Protein AF-A0A814BYF9-F1 (afdb_monomer_lite)

Foldseek 3Di:
DVVVLVVDDCVVSVADEAEECDPDPDPDDDPRYHYDNDDPVPDDPVVVVVSCVVSPVVPDDDDDDDDDDDDPDPVVCVQADQVLPDDPSDDDPPAEQPDDHGPGHHVVVVVLVVCVVVCVVVVHWDEAEAFFQEFADDPPDDLHDLLFQQVLVQVCVVVVHDFDFPFDPLQVVAWEWHAYPVNVVVLVVCQSPQPQQINHYAYGTAGTDHDDDDPSNCSNRNDNHHHHHDNVVVVVSPPPDHDDVVVSSVVRVVVCCVVVSHPPD

Radius of gyration: 19.71 Å; chains: 1; bounding box: 49×39×59 Å

Structure (mmCIF, N/CA/C/O backbone):
data_AF-A0A814BYF9-F1
#
_entry.id   AF-A0A814BYF9-F1
#
loop_
_atom_site.group_PDB
_atom_site.id
_atom_site.type_symbol
_atom_site.label_atom_id
_atom_site.label_alt_id
_atom_site.label_comp_id
_atom_site.label_asym_id
_atom_site.label_entity_id
_atom_site.label_seq_id
_atom_site.pdbx_PDB_ins_code
_atom_site.Cartn_x
_atom_site.Cartn_y
_atom_site.Cartn_z
_atom_site.occupancy
_atom_site.B_iso_or_equiv
_atom_site.auth_seq_id
_atom_site.auth_comp_id
_atom_site.auth_asym_id
_atom_site.auth_atom_id
_atom_site.pdbx_PDB_model_num
ATOM 1 N N . MET A 1 1 ? -6.741 -2.228 -0.523 1.00 92.19 1 MET A N 1
ATOM 2 C CA . MET A 1 1 ? -7.416 -2.210 0.792 1.00 92.19 1 MET A CA 1
ATOM 3 C C . MET A 1 1 ? -8.922 -2.338 0.646 1.00 92.19 1 MET A C 1
ATOM 5 O O . MET A 1 1 ? -9.421 -3.367 1.053 1.00 92.19 1 MET A O 1
ATOM 9 N N . ILE A 1 2 ? -9.634 -1.393 0.016 1.00 93.06 2 ILE A N 1
ATOM 10 C CA . ILE A 1 2 ? -11.102 -1.483 -0.176 1.00 93.06 2 ILE A CA 1
ATOM 11 C C . ILE A 1 2 ? -11.520 -2.841 -0.769 1.00 93.06 2 ILE A C 1
ATOM 13 O O . ILE A 1 2 ? -12.297 -3.543 -0.133 1.00 93.06 2 ILE A O 1
ATOM 17 N N . ASP A 1 3 ? -10.900 -3.248 -1.886 1.00 92.38 3 ASP A N 1
ATOM 18 C CA . ASP A 1 3 ? -11.081 -4.554 -2.548 1.00 92.38 3 ASP A CA 1
ATOM 19 C C . ASP A 1 3 ? -10.939 -5.755 -1.573 1.00 92.38 3 ASP A C 1
ATOM 21 O O . ASP A 1 3 ? -11.626 -6.750 -1.736 1.00 92.38 3 ASP A O 1
ATOM 25 N N . VAL A 1 4 ? -10.111 -5.643 -0.523 1.00 95.38 4 VAL A N 1
ATOM 26 C CA . VAL A 1 4 ? -9.886 -6.686 0.503 1.00 95.38 4 VAL A CA 1
ATOM 27 C C . VAL A 1 4 ? -10.893 -6.596 1.653 1.00 95.38 4 VAL A C 1
ATOM 29 O O . VAL A 1 4 ? -11.330 -7.621 2.167 1.00 95.38 4 VAL A O 1
ATOM 32 N N . LEU A 1 5 ? -11.276 -5.386 2.077 1.00 96.44 5 LEU A N 1
ATOM 33 C CA . LEU A 1 5 ? -12.235 -5.184 3.172 1.00 96.44 5 LEU A CA 1
ATOM 34 C C . LEU A 1 5 ? -13.651 -5.626 2.786 1.00 96.44 5 LEU A C 1
ATOM 36 O O . LEU A 1 5 ? -14.384 -6.134 3.633 1.00 96.44 5 LEU A O 1
ATOM 40 N N . ILE A 1 6 ? -14.034 -5.487 1.512 1.00 95.75 6 ILE A N 1
ATOM 41 C CA . ILE A 1 6 ? -15.332 -5.984 1.032 1.00 95.75 6 ILE A CA 1
ATOM 42 C C . ILE A 1 6 ? -15.403 -7.519 0.983 1.00 95.75 6 ILE A C 1
ATOM 44 O O . ILE A 1 6 ? -16.490 -8.070 1.148 1.00 95.75 6 ILE A O 1
ATOM 48 N N . GLU A 1 7 ? -14.272 -8.213 0.836 1.00 95.94 7 GLU A N 1
ATOM 49 C CA . GLU A 1 7 ? -14.202 -9.681 0.917 1.00 95.94 7 GLU A CA 1
ATOM 50 C C . GLU A 1 7 ? -14.389 -10.204 2.355 1.00 95.94 7 GLU A C 1
ATOM 52 O O . GLU A 1 7 ? -14.665 -11.388 2.543 1.00 95.94 7 GLU A O 1
ATOM 57 N N . GLN A 1 8 ? -14.266 -9.343 3.376 1.00 96.81 8 GLN A N 1
ATOM 58 C CA . GLN A 1 8 ? -14.370 -9.757 4.778 1.00 96.81 8 GLN A CA 1
ATOM 59 C C . GLN A 1 8 ? -15.827 -9.900 5.261 1.00 96.81 8 GLN A C 1
ATOM 61 O O . GLN A 1 8 ? -16.724 -9.209 4.751 1.00 96.81 8 GLN A O 1
ATOM 66 N N . PRO A 1 9 ? -16.081 -10.746 6.286 1.00 96.44 9 PRO A N 1
ATOM 67 C CA . PRO A 1 9 ? -17.419 -10.981 6.823 1.00 96.44 9 PRO A CA 1
ATOM 68 C C . PRO A 1 9 ? -18.111 -9.690 7.278 1.00 96.44 9 PRO A C 1
ATOM 70 O O . PRO A 1 9 ? -17.555 -8.888 8.026 1.00 96.44 9 PRO A O 1
ATOM 73 N N . ARG A 1 10 ? -19.369 -9.496 6.860 1.00 94.94 10 ARG A N 1
ATOM 74 C CA . ARG A 1 10 ? -20.150 -8.269 7.128 1.00 94.94 10 ARG A CA 1
ATOM 75 C C . ARG A 1 10 ? -20.446 -8.015 8.611 1.00 94.94 10 ARG A C 1
ATOM 77 O O . ARG A 1 10 ? -20.748 -6.887 8.983 1.00 94.94 10 ARG A O 1
ATOM 84 N N . ASN A 1 11 ? -20.357 -9.050 9.445 1.00 94.12 11 ASN A N 1
ATOM 85 C CA . ASN A 1 11 ? -20.455 -8.985 10.907 1.00 94.12 11 ASN A CA 1
ATOM 86 C C . ASN A 1 11 ? -19.171 -8.472 11.588 1.00 94.12 11 ASN A C 1
ATOM 88 O O . ASN A 1 11 ? -19.238 -8.050 12.737 1.00 94.12 11 ASN A O 1
ATOM 92 N N . GLU A 1 12 ? -18.027 -8.515 10.902 1.00 93.75 12 GLU A N 1
ATOM 93 C CA . GLU A 1 12 ? -16.736 -7.998 11.380 1.00 93.75 12 GLU A CA 1
ATOM 94 C C . GLU A 1 12 ? -16.431 -6.641 10.734 1.00 93.75 12 GLU A C 1
ATOM 96 O O . GLU A 1 12 ? -16.144 -5.663 11.420 1.00 93.75 12 GLU A O 1
ATOM 101 N N . TRP A 1 13 ? -16.585 -6.563 9.410 1.00 96.00 13 TRP A N 1
ATOM 102 C CA . TRP A 1 13 ? -16.357 -5.369 8.600 1.00 96.00 13 TRP A CA 1
ATOM 103 C C . TRP A 1 13 ? -17.684 -4.890 8.012 1.00 96.00 13 TRP A C 1
ATOM 105 O O . TRP A 1 13 ? -18.031 -5.169 6.860 1.00 96.00 13 TRP A O 1
ATOM 115 N N . SER A 1 14 ? -18.446 -4.187 8.852 1.00 95.31 14 SER A N 1
ATOM 116 C CA . SER A 1 14 ? -19.796 -3.677 8.567 1.00 95.31 14 SER A CA 1
ATOM 117 C C . SER A 1 14 ? -19.825 -2.275 7.946 1.00 95.31 14 SER A C 1
ATOM 119 O O . SER A 1 14 ? -20.865 -1.856 7.442 1.00 95.31 14 SER A O 1
ATOM 121 N N . LYS A 1 15 ? -18.706 -1.539 7.976 1.00 96.75 15 LYS A N 1
ATOM 122 C CA . LYS A 1 15 ? -18.582 -0.168 7.461 1.00 96.75 15 LYS A CA 1
ATOM 123 C C . LYS A 1 15 ? -17.152 0.106 6.993 1.00 96.75 15 LYS A C 1
ATOM 125 O O . LYS A 1 15 ? -16.200 -0.254 7.679 1.00 96.75 15 LYS A O 1
ATOM 130 N N . ILE A 1 16 ? -17.006 0.771 5.849 1.00 97.00 16 ILE A N 1
ATOM 131 C CA . ILE A 1 16 ? -15.729 1.149 5.234 1.00 97.00 16 ILE A CA 1
ATOM 132 C C . ILE A 1 16 ? -15.795 2.647 4.910 1.00 97.00 16 ILE A C 1
ATOM 134 O O . ILE A 1 16 ? -16.442 3.048 3.946 1.00 97.00 16 ILE A O 1
ATOM 138 N N . ILE A 1 17 ? -15.139 3.489 5.714 1.00 96.25 17 ILE A N 1
ATOM 139 C CA . ILE A 1 17 ? -15.081 4.941 5.476 1.00 96.25 17 ILE A CA 1
ATOM 140 C C . ILE A 1 17 ? -13.826 5.258 4.656 1.00 96.25 17 ILE A C 1
ATOM 142 O O . ILE A 1 17 ? -12.712 4.903 5.035 1.00 96.25 17 ILE A O 1
ATOM 146 N N . CYS A 1 18 ? -14.011 5.921 3.519 1.00 94.56 18 CYS A N 1
ATOM 147 C CA . CYS A 1 18 ? -12.964 6.320 2.583 1.00 94.56 18 CYS A CA 1
ATOM 148 C C . CYS A 1 18 ? -12.855 7.845 2.537 1.00 94.56 18 CYS A C 1
ATOM 150 O O . CYS A 1 18 ? -13.862 8.528 2.364 1.00 94.56 18 CYS A O 1
ATOM 152 N N . ILE A 1 19 ? -11.637 8.375 2.660 1.00 93.19 19 ILE A N 1
ATOM 153 C CA . ILE A 1 19 ? -11.358 9.817 2.709 1.00 93.19 19 ILE A CA 1
ATOM 154 C C . ILE A 1 19 ? -10.424 10.184 1.553 1.00 93.19 19 ILE A C 1
ATOM 156 O O . ILE A 1 19 ? -9.408 9.522 1.338 1.00 93.19 19 ILE A O 1
ATOM 160 N N . SER A 1 20 ? -10.756 11.233 0.800 1.00 91.06 20 SER A N 1
ATOM 161 C CA . SER A 1 20 ? -9.909 11.771 -0.273 1.00 91.06 20 SER A CA 1
ATOM 162 C C . SER A 1 20 ? -10.253 13.227 -0.578 1.00 91.06 20 SER A C 1
ATOM 164 O O . SER A 1 20 ? -11.354 13.684 -0.303 1.00 91.06 20 SER A O 1
ATOM 166 N N . ARG A 1 21 ? -9.334 13.939 -1.235 1.00 90.44 21 ARG A N 1
ATOM 167 C CA . ARG A 1 21 ? -9.556 15.303 -1.753 1.00 90.44 21 ARG A CA 1
ATOM 168 C C . ARG A 1 21 ? -10.404 15.347 -3.024 1.00 90.44 21 ARG A C 1
ATOM 170 O O . ARG A 1 21 ? -10.962 16.384 -3.364 1.00 90.44 21 ARG A O 1
ATOM 177 N N . ARG A 1 22 ? -10.431 14.239 -3.769 1.00 85.44 22 ARG A N 1
ATOM 178 C CA . ARG A 1 22 ? -11.206 14.075 -5.007 1.00 85.44 22 ARG A CA 1
ATOM 179 C C . ARG A 1 22 ? -12.485 13.307 -4.692 1.00 85.44 22 ARG A C 1
ATOM 181 O O . ARG A 1 22 ? -12.479 12.481 -3.784 1.00 85.44 22 ARG A O 1
ATOM 188 N N . SER A 1 23 ? -13.525 13.502 -5.501 1.00 82.88 23 SER A N 1
ATOM 189 C CA . SER A 1 23 ? -14.702 12.627 -5.519 1.00 82.88 23 SER A CA 1
ATOM 190 C C . SER A 1 23 ? -14.320 11.161 -5.776 1.00 82.88 23 SER A C 1
ATOM 192 O O . SER A 1 23 ? -13.219 10.864 -6.252 1.00 82.88 23 SER A O 1
ATOM 194 N N . THR A 1 24 ? -15.228 10.232 -5.451 1.00 81.75 24 THR A N 1
ATOM 195 C CA . THR A 1 24 ? -14.957 8.794 -5.585 1.00 81.75 24 THR A CA 1
ATOM 196 C C . THR A 1 24 ? -14.510 8.420 -6.998 1.00 81.75 24 THR A C 1
ATOM 198 O O . THR A 1 24 ? -15.090 8.841 -7.999 1.00 81.75 24 THR A O 1
ATOM 201 N N . GLN A 1 25 ? -13.444 7.623 -7.065 1.00 80.00 25 GLN A N 1
ATOM 202 C CA . GLN A 1 25 ? -12.887 7.083 -8.307 1.00 80.00 25 GLN A CA 1
ATOM 203 C C . GLN A 1 25 ? -12.985 5.544 -8.346 1.00 80.00 25 GLN A C 1
ATOM 205 O O . GLN A 1 25 ? -12.399 4.915 -9.229 1.00 80.00 25 GLN A O 1
ATOM 210 N N . LEU A 1 26 ? -13.696 4.945 -7.384 1.00 81.69 26 LEU A N 1
ATOM 211 C CA . LEU A 1 26 ? -13.820 3.498 -7.201 1.00 81.69 26 LEU A CA 1
ATOM 212 C C . LEU A 1 26 ? -14.616 2.854 -8.347 1.00 81.69 26 LEU A C 1
ATOM 214 O O . LEU A 1 26 ? -15.572 3.437 -8.846 1.00 81.69 26 LEU A O 1
ATOM 218 N N . ASP A 1 27 ? -14.213 1.646 -8.743 1.00 79.50 27 ASP A N 1
ATOM 219 C CA . ASP A 1 27 ? -14.901 0.803 -9.740 1.00 79.50 27 ASP A CA 1
ATOM 220 C C . ASP A 1 27 ? -15.731 -0.316 -9.078 1.00 79.50 27 ASP A C 1
ATOM 222 O O . ASP A 1 27 ? -16.043 -1.320 -9.715 1.00 79.50 27 ASP A O 1
ATOM 226 N N . VAL A 1 28 ? -16.020 -0.190 -7.778 1.00 85.94 28 VAL A N 1
ATOM 227 C CA . VAL A 1 28 ? -16.669 -1.228 -6.971 1.00 85.94 28 VAL A CA 1
ATOM 228 C C . VAL A 1 28 ? -17.821 -0.654 -6.155 1.00 85.94 28 VAL A C 1
ATOM 230 O O . VAL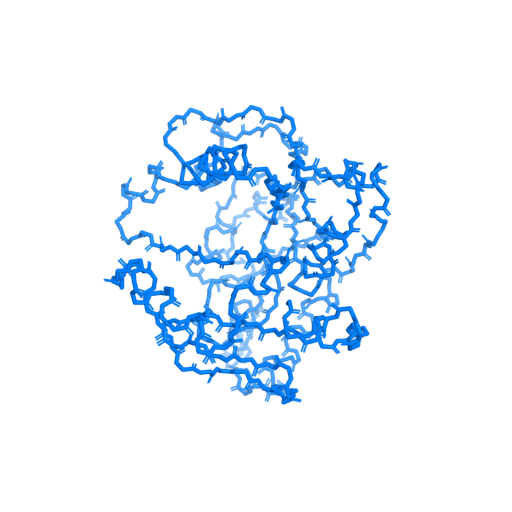 A 1 28 ? -17.695 0.408 -5.546 1.00 85.94 28 VAL A O 1
ATOM 233 N N . GLU A 1 29 ? -18.938 -1.378 -6.156 1.00 89.94 29 GLU A N 1
ATOM 234 C CA . GLU A 1 29 ? -20.170 -1.039 -5.449 1.00 89.94 29 GLU A CA 1
ATOM 235 C C . GLU A 1 29 ? -20.371 -2.025 -4.287 1.00 89.94 29 GLU A C 1
ATOM 237 O O . GLU A 1 29 ? -20.556 -3.222 -4.500 1.00 89.94 29 GLU A O 1
ATOM 242 N N . ASP A 1 30 ? -20.323 -1.525 -3.052 1.00 94.44 30 ASP A N 1
ATOM 243 C CA . ASP A 1 30 ? -20.714 -2.245 -1.836 1.00 94.44 30 ASP A CA 1
ATOM 244 C C . ASP A 1 30 ? -21.348 -1.221 -0.877 1.00 94.44 30 ASP A C 1
ATOM 246 O O . ASP A 1 30 ? -20.803 -0.137 -0.665 1.00 94.44 30 ASP A O 1
ATOM 250 N N . ASP A 1 31 ? -22.517 -1.544 -0.323 1.00 95.12 31 ASP A N 1
ATOM 251 C CA . ASP A 1 31 ? -23.329 -0.662 0.536 1.00 95.12 31 ASP A CA 1
ATOM 252 C C . ASP A 1 31 ? -22.661 -0.284 1.872 1.00 95.12 31 ASP A C 1
ATOM 254 O O . ASP A 1 31 ? -23.123 0.635 2.550 1.00 95.12 31 ASP A O 1
ATOM 258 N N . ARG A 1 32 ? -21.552 -0.937 2.244 1.00 95.88 32 ARG A N 1
ATOM 259 C CA . ARG A 1 32 ? -20.725 -0.567 3.402 1.00 95.88 32 ARG A CA 1
ATOM 260 C C . ARG A 1 32 ? -19.766 0.586 3.113 1.00 95.88 32 ARG A C 1
ATOM 262 O O . ARG A 1 32 ? -19.148 1.079 4.059 1.00 95.88 32 ARG A O 1
ATOM 269 N N . ILE A 1 33 ? -19.569 0.979 1.851 1.00 95.81 33 ILE A N 1
ATOM 270 C CA . ILE A 1 33 ? -18.590 2.002 1.459 1.00 95.81 33 ILE A CA 1
ATOM 271 C C . ILE A 1 33 ? -19.201 3.401 1.587 1.00 95.81 33 ILE A C 1
ATOM 273 O O . ILE A 1 33 ? -20.080 3.793 0.822 1.00 95.81 33 ILE A O 1
ATOM 277 N N . TYR A 1 34 ? -18.659 4.195 2.508 1.00 95.31 34 TYR A N 1
ATOM 278 C CA . TYR A 1 34 ? -18.988 5.608 2.689 1.00 95.31 34 TYR A CA 1
ATOM 279 C C . TYR A 1 34 ? -17.802 6.463 2.248 1.00 95.31 34 TYR A C 1
ATOM 281 O O . TYR A 1 34 ? -16.678 6.242 2.697 1.00 95.31 34 TYR A O 1
ATOM 289 N N . PHE A 1 35 ? -18.031 7.445 1.377 1.00 94.38 35 PHE A N 1
ATOM 290 C CA . PHE A 1 35 ? -16.963 8.264 0.802 1.00 94.38 35 PHE A CA 1
ATOM 291 C C . PHE A 1 35 ? -17.084 9.732 1.226 1.00 94.38 35 PHE A C 1
ATOM 293 O O . PHE A 1 35 ? -18.083 10.384 0.926 1.00 94.38 35 PHE A O 1
ATOM 300 N N . ILE A 1 36 ? -16.044 10.259 1.872 1.00 94.69 36 ILE A N 1
ATOM 301 C CA . ILE A 1 36 ? -15.928 11.660 2.286 1.00 94.69 36 ILE A CA 1
ATOM 302 C C . ILE A 1 36 ? -14.919 12.365 1.371 1.00 94.69 36 ILE A C 1
ATOM 304 O O . ILE A 1 36 ? -13.747 11.988 1.307 1.00 94.69 36 ILE A O 1
ATOM 308 N N . SER A 1 37 ? -15.378 13.411 0.681 1.00 94.50 37 SER A N 1
ATOM 309 C CA . SER A 1 37 ? -14.539 14.262 -0.169 1.00 94.50 37 SER A CA 1
ATOM 310 C C . SER A 1 37 ? -14.100 15.509 0.611 1.00 94.50 37 SER A C 1
ATOM 312 O O . SER A 1 37 ? -14.830 16.496 0.638 1.00 94.50 37 SER A O 1
ATOM 314 N N . ILE A 1 38 ? -12.933 15.464 1.257 1.00 93.75 38 ILE A N 1
ATOM 315 C CA . ILE A 1 38 ? -12.405 16.518 2.144 1.00 93.75 38 ILE A CA 1
ATOM 316 C C . ILE A 1 38 ? -10.877 16.635 2.024 1.00 93.75 38 ILE A C 1
ATOM 318 O O . ILE A 1 38 ? -10.174 15.637 1.845 1.00 93.75 38 ILE A O 1
ATOM 322 N N . ASP A 1 39 ? -10.345 17.856 2.136 1.00 92.25 39 ASP A N 1
ATOM 323 C CA . ASP A 1 39 ? -8.902 18.090 2.247 1.00 92.25 39 ASP A CA 1
ATOM 324 C C . ASP A 1 39 ? -8.474 18.201 3.711 1.00 92.25 39 ASP A C 1
ATOM 326 O O . ASP A 1 39 ? -8.509 19.273 4.307 1.00 92.25 39 ASP A O 1
ATOM 330 N N . ILE A 1 40 ? -8.035 17.072 4.274 1.00 91.00 40 ILE A N 1
ATOM 331 C CA . ILE A 1 40 ? -7.551 16.954 5.659 1.00 91.00 40 ILE A CA 1
ATOM 332 C C . ILE A 1 40 ? -6.282 17.773 5.969 1.00 91.00 40 ILE A C 1
ATOM 334 O O . ILE A 1 40 ? -5.825 17.760 7.107 1.00 91.00 40 ILE A O 1
ATOM 338 N N . PHE A 1 41 ? -5.689 18.456 4.982 1.00 88.00 41 PHE A N 1
ATOM 339 C CA . PHE A 1 41 ? -4.582 19.398 5.184 1.00 88.00 41 PHE A CA 1
ATOM 340 C C . PHE A 1 41 ? -5.046 20.867 5.266 1.00 88.00 41 PHE A C 1
ATOM 342 O O . PHE A 1 41 ? -4.280 21.723 5.701 1.00 88.00 41 PHE A O 1
ATOM 349 N N . GLN A 1 42 ? -6.278 21.172 4.843 1.00 92.00 42 GLN A N 1
ATOM 350 C CA . GLN A 1 42 ? -6.847 22.532 4.834 1.00 92.00 42 GLN A CA 1
ATOM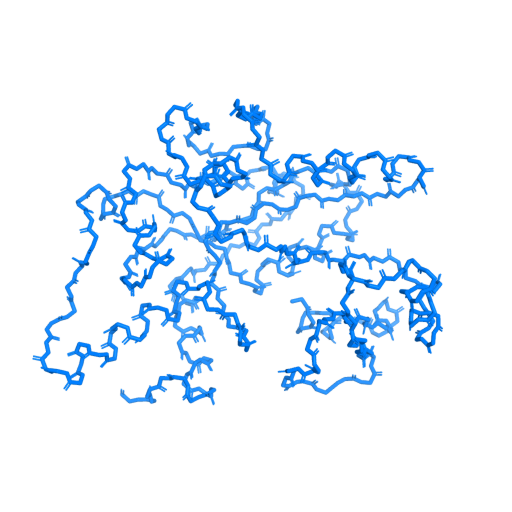 351 C C . GLN A 1 42 ? -8.087 22.671 5.728 1.00 92.00 42 GLN A C 1
ATOM 353 O O . GLN A 1 42 ? -8.339 23.752 6.253 1.00 92.00 42 GLN A O 1
ATOM 358 N N . ALA A 1 43 ? -8.858 21.596 5.903 1.00 94.75 43 ALA A N 1
ATOM 359 C CA . ALA A 1 43 ? -10.013 21.562 6.789 1.00 94.75 43 ALA A CA 1
ATOM 360 C C . ALA A 1 43 ? -9.591 21.600 8.265 1.00 94.75 43 ALA A C 1
ATOM 362 O O . ALA A 1 43 ? -8.591 20.998 8.665 1.00 94.75 43 ALA A O 1
ATOM 363 N N . SER A 1 44 ? -10.389 22.275 9.084 1.00 96.81 44 SER A N 1
ATOM 364 C CA . SER A 1 44 ? -10.255 22.260 10.539 1.00 96.81 44 SER A CA 1
ATOM 365 C C . SER A 1 44 ? -10.615 20.893 11.134 1.00 96.81 44 SER A C 1
ATOM 367 O O . SER A 1 44 ? -11.316 20.081 10.525 1.00 96.81 44 SER A O 1
ATOM 369 N N . VAL A 1 45 ? -10.167 20.647 12.370 1.00 95.12 45 VAL A N 1
ATOM 370 C CA . VAL A 1 45 ? -10.517 19.424 13.113 1.00 95.12 45 VAL A CA 1
ATOM 371 C C . VAL A 1 45 ? -12.036 19.291 13.264 1.00 95.12 45 VAL A C 1
ATOM 373 O O . VAL A 1 45 ? -12.564 18.200 13.068 1.00 95.12 45 VAL A O 1
ATOM 376 N N . ASP A 1 46 ? -12.743 20.393 13.525 1.00 97.25 46 ASP A N 1
ATOM 377 C CA . ASP A 1 46 ? -14.200 20.400 13.701 1.00 97.25 46 ASP A CA 1
ATOM 378 C C . ASP A 1 46 ? -14.947 20.045 12.403 1.00 97.25 46 ASP A C 1
ATOM 380 O O . ASP A 1 46 ? -15.945 19.324 12.447 1.00 97.25 46 ASP A O 1
ATOM 384 N N . GLU A 1 47 ? -14.454 20.475 11.236 1.00 97.00 47 GLU A N 1
ATOM 385 C CA . GLU A 1 47 ? -14.993 20.066 9.928 1.00 97.00 47 GLU A CA 1
ATOM 386 C C . GLU A 1 47 ? -14.740 18.577 9.656 1.00 97.00 47 GLU A C 1
ATOM 388 O O . GLU A 1 47 ? -15.656 17.859 9.252 1.00 97.00 47 GLU A O 1
ATOM 393 N N . ILE A 1 48 ? -13.528 18.081 9.934 1.00 95.94 48 ILE A N 1
ATOM 394 C CA . ILE A 1 48 ? -13.173 16.662 9.764 1.00 95.94 48 ILE A CA 1
ATOM 395 C C . ILE A 1 48 ? -14.038 15.774 10.674 1.00 95.94 48 ILE A C 1
ATOM 397 O O . ILE A 1 48 ? -14.587 14.772 10.212 1.00 95.94 48 ILE A O 1
ATOM 401 N N . VAL A 1 49 ? -14.214 16.159 11.942 1.00 95.81 49 VAL A N 1
ATOM 402 C CA . VAL A 1 49 ? -15.115 15.486 12.894 1.00 95.81 49 VAL A CA 1
ATOM 403 C C . VAL A 1 49 ? -16.564 15.550 12.407 1.00 95.81 49 VAL A C 1
ATOM 405 O O . VAL A 1 49 ? -17.245 14.527 12.404 1.00 95.81 49 VAL A O 1
ATOM 408 N N . THR A 1 50 ? -17.025 16.704 11.918 1.00 97.31 50 THR A N 1
ATOM 409 C CA . THR A 1 50 ? -18.393 16.878 11.403 1.00 97.31 50 THR A CA 1
ATOM 410 C C . THR A 1 50 ? -18.688 15.959 10.217 1.00 97.31 50 THR A C 1
ATOM 412 O O . THR A 1 50 ? -19.743 15.323 10.192 1.00 97.31 50 THR A O 1
ATOM 415 N N . GLU A 1 51 ? -17.783 15.836 9.241 1.00 96.75 51 GLU A N 1
ATOM 416 C CA . GLU A 1 51 ? -17.978 14.907 8.118 1.00 96.75 51 GLU A CA 1
ATOM 417 C C . GLU A 1 51 ? -17.897 13.434 8.551 1.00 96.75 51 GLU A C 1
ATOM 419 O O . GLU A 1 51 ? -18.662 12.604 8.052 1.00 96.75 51 GLU A O 1
ATOM 424 N N . LEU A 1 52 ? -17.028 13.096 9.510 1.00 96.44 52 LEU A N 1
ATOM 425 C CA . LEU A 1 52 ? -16.936 11.744 10.066 1.00 96.44 52 LEU A CA 1
ATOM 426 C C . LEU A 1 52 ? -18.207 11.345 10.832 1.00 96.44 52 LEU A C 1
ATOM 428 O O . LEU A 1 52 ? -18.728 10.250 10.614 1.00 96.44 52 LEU A O 1
ATOM 432 N N . SER A 1 53 ? -18.761 12.214 11.679 1.00 96.69 53 SER A N 1
ATOM 433 C CA . SER A 1 53 ? -19.989 11.924 12.433 1.00 96.69 53 SER A CA 1
ATOM 434 C C . SER A 1 53 ? -21.204 11.680 11.532 1.00 96.69 53 SER A C 1
ATOM 436 O O . SER A 1 53 ? -22.009 10.798 11.829 1.00 96.69 53 SER A O 1
ATOM 438 N N . LYS A 1 54 ? -21.312 12.342 10.367 1.00 96.62 54 LYS A N 1
ATOM 439 C CA . LYS A 1 54 ? -22.391 12.074 9.384 1.00 96.62 54 LYS A CA 1
ATOM 440 C C . LYS A 1 54 ? -22.435 10.622 8.902 1.00 96.62 54 LYS A C 1
ATOM 442 O O . LYS A 1 54 ? -23.504 10.138 8.538 1.00 96.62 54 LYS A O 1
ATOM 447 N N . VAL A 1 55 ? -21.294 9.932 8.891 1.00 95.88 55 VAL A N 1
ATOM 448 C CA . VAL A 1 55 ? -21.184 8.509 8.525 1.00 95.88 55 VAL A CA 1
ATOM 449 C C . VAL A 1 55 ? -20.990 7.604 9.749 1.00 95.88 55 VAL A C 1
ATOM 451 O O . VAL A 1 55 ? -20.746 6.405 9.605 1.00 95.88 55 VAL A O 1
ATOM 454 N N . GLY A 1 56 ? -21.128 8.138 10.967 1.00 95.00 56 GLY A N 1
ATOM 455 C CA . GLY A 1 56 ? -20.926 7.426 12.231 1.00 95.00 56 GLY A CA 1
ATOM 456 C C . GLY A 1 56 ? -19.464 7.053 12.478 1.00 95.00 56 GLY A C 1
ATOM 457 O O . GLY A 1 56 ? -19.169 5.888 12.748 1.00 95.00 56 GLY A O 1
ATOM 458 N N . GLY A 1 57 ? -18.557 8.022 12.333 1.00 93.88 57 GLY A N 1
ATOM 459 C CA . GLY A 1 57 ? -17.122 7.883 12.592 1.00 93.88 57 GLY A CA 1
ATOM 460 C C . GLY A 1 57 ? -16.769 7.610 14.058 1.00 93.88 57 GLY A C 1
ATOM 461 O O . GLY A 1 57 ? -15.704 7.062 14.325 1.00 93.88 57 GLY A O 1
ATOM 462 N N . GLU A 1 58 ? -17.677 7.886 15.003 1.00 93.75 58 GLU A N 1
ATOM 463 C CA . GLU A 1 58 ? -17.515 7.502 16.418 1.00 93.75 58 GLU A CA 1
ATOM 464 C C . GLU A 1 58 ? -17.330 5.985 16.624 1.00 93.75 58 GLU A C 1
ATOM 466 O O . GLU A 1 58 ? -16.801 5.569 17.651 1.00 93.75 58 GLU A O 1
ATOM 471 N N . SER A 1 59 ? -17.752 5.149 15.664 1.00 93.81 59 SER A N 1
ATOM 472 C CA . SER A 1 59 ? -17.638 3.685 15.731 1.00 93.81 59 SER A CA 1
ATOM 473 C C . SER A 1 59 ? -16.460 3.111 14.924 1.00 93.81 59 SER A C 1
ATOM 475 O O . SER A 1 59 ? -16.508 1.943 14.530 1.00 93.81 59 SER A O 1
ATOM 477 N N . ILE A 1 60 ? -15.440 3.913 14.598 1.00 95.00 60 ILE A N 1
ATOM 478 C CA . ILE A 1 60 ? -14.244 3.441 13.880 1.00 95.00 60 ILE A CA 1
ATOM 479 C C . ILE A 1 60 ? -13.384 2.569 14.806 1.00 95.00 60 ILE A C 1
ATOM 481 O O . ILE A 1 60 ? -12.979 2.997 15.882 1.00 95.00 60 ILE A O 1
ATOM 485 N N . THR A 1 61 ? -13.075 1.349 14.360 1.00 94.94 61 THR A N 1
ATOM 486 C CA . THR A 1 61 ? -12.225 0.385 15.087 1.00 94.94 61 THR A CA 1
ATOM 487 C C . THR A 1 61 ? -10.796 0.303 14.552 1.00 94.94 61 THR A C 1
ATOM 489 O O . THR A 1 61 ? -9.887 -0.042 15.301 1.00 94.94 61 THR A O 1
ATOM 492 N N . HIS A 1 62 ? -10.585 0.629 13.273 1.00 96.06 62 HIS A N 1
ATOM 493 C CA . HIS A 1 62 ? -9.296 0.536 12.587 1.00 96.06 62 HIS A CA 1
ATOM 494 C C . HIS A 1 62 ? -9.119 1.710 11.617 1.00 96.06 62 HIS A C 1
ATOM 496 O O . HIS A 1 62 ? -10.072 2.123 10.955 1.00 96.06 62 HIS A O 1
ATOM 502 N N . VAL A 1 63 ? -7.889 2.213 11.491 1.00 95.12 63 VAL A N 1
ATOM 503 C CA . VAL A 1 63 ? -7.518 3.282 10.551 1.00 95.12 63 VAL A CA 1
ATOM 504 C C . VAL A 1 63 ? -6.334 2.814 9.709 1.00 95.12 63 VAL A C 1
ATOM 506 O O . VAL A 1 63 ? -5.301 2.428 10.250 1.00 95.12 63 VAL A O 1
ATOM 509 N N . TYR A 1 64 ? -6.466 2.882 8.383 1.00 95.44 64 TYR A N 1
ATOM 510 C CA . TYR A 1 64 ? -5.390 2.571 7.440 1.00 95.44 64 TYR A CA 1
ATOM 511 C C . TYR A 1 64 ? -4.951 3.849 6.713 1.00 95.44 64 TYR A C 1
ATOM 513 O O . TYR A 1 64 ? -5.719 4.424 5.940 1.00 95.44 64 TYR A O 1
ATOM 521 N N . HIS A 1 65 ? -3.726 4.309 6.972 1.00 92.56 65 HIS A N 1
ATOM 522 C CA . HIS A 1 65 ? -3.198 5.560 6.423 1.00 92.56 65 HIS A CA 1
ATOM 523 C C . HIS A 1 65 ? -2.345 5.307 5.168 1.00 92.56 65 HIS A C 1
ATOM 525 O O . HIS A 1 65 ? -1.400 4.524 5.203 1.00 92.56 65 HIS A O 1
ATOM 531 N N . TYR A 1 66 ? -2.676 5.978 4.058 1.00 86.62 66 TYR A N 1
ATOM 532 C CA . TYR A 1 66 ? -2.073 5.749 2.730 1.00 86.62 66 TYR A CA 1
ATOM 533 C C . TYR A 1 66 ? -1.642 7.038 2.011 1.00 86.62 66 TYR A C 1
ATOM 535 O O . TYR A 1 66 ? -1.428 7.038 0.799 1.00 86.62 66 TYR A O 1
ATOM 543 N N . THR A 1 67 ? -1.586 8.161 2.723 1.00 84.00 67 THR A N 1
ATOM 544 C CA . THR A 1 67 ? -1.527 9.500 2.125 1.00 84.00 67 THR A CA 1
ATOM 545 C C . THR A 1 67 ? -0.302 10.279 2.580 1.00 84.00 67 THR A C 1
ATOM 547 O O . THR A 1 67 ? -0.007 10.335 3.766 1.00 84.00 67 THR A O 1
ATOM 550 N N . TYR A 1 68 ? 0.359 10.960 1.648 1.00 82.19 68 TYR A N 1
ATOM 551 C CA . TYR A 1 68 ? 1.360 11.982 1.945 1.00 82.19 68 TYR A CA 1
ATOM 552 C C . TYR A 1 68 ? 1.239 13.137 0.944 1.00 82.19 68 TYR A C 1
ATOM 554 O O . TYR A 1 68 ? 0.503 13.050 -0.044 1.00 82.19 68 TYR A O 1
ATOM 562 N N . ILE A 1 69 ? 1.948 14.234 1.214 1.00 79.75 69 ILE A N 1
ATOM 563 C CA . ILE A 1 69 ? 2.095 15.358 0.288 1.00 79.75 69 ILE A CA 1
ATOM 564 C C . ILE A 1 69 ? 3.509 15.294 -0.287 1.00 79.75 69 ILE A C 1
ATOM 566 O O . ILE A 1 69 ? 4.491 15.501 0.427 1.00 79.75 69 ILE A O 1
ATOM 570 N N . GLU A 1 70 ? 3.601 14.995 -1.580 1.00 73.50 70 GLU A N 1
ATOM 571 C CA . GLU A 1 70 ? 4.856 15.013 -2.328 1.00 73.50 70 GLU A CA 1
ATOM 572 C C . GLU A 1 70 ? 5.409 16.444 -2.383 1.00 73.50 70 GLU A C 1
ATOM 574 O O . GLU A 1 70 ? 4.758 17.354 -2.910 1.00 73.50 70 GLU A O 1
ATOM 579 N N . LYS A 1 71 ? 6.607 16.657 -1.828 1.00 73.19 71 LYS A N 1
ATOM 580 C CA . LYS A 1 71 ? 7.279 17.958 -1.908 1.00 73.19 71 LYS A CA 1
ATOM 581 C C . LYS A 1 71 ? 7.795 18.174 -3.329 1.00 73.19 71 LYS A C 1
ATOM 583 O O . LYS A 1 71 ? 8.306 17.252 -3.946 1.00 73.19 71 LYS A O 1
ATOM 588 N N . GLN A 1 72 ? 7.631 19.390 -3.843 1.00 68.25 72 GLN A N 1
ATOM 589 C CA . GLN A 1 72 ? 7.967 19.736 -5.232 1.00 68.25 72 GLN A CA 1
ATOM 590 C C . GLN A 1 72 ? 9.313 20.477 -5.356 1.00 68.25 72 GLN A C 1
ATOM 592 O O . GLN A 1 72 ? 9.796 20.685 -6.463 1.00 68.25 72 GLN A O 1
ATOM 597 N N . ASP A 1 73 ? 9.908 20.897 -4.234 1.00 73.81 73 ASP A N 1
ATOM 598 C CA . ASP A 1 73 ? 11.239 21.507 -4.188 1.00 73.81 73 ASP A CA 1
ATOM 599 C C . ASP A 1 73 ? 12.311 20.423 -3.985 1.00 73.81 73 ASP A C 1
ATOM 601 O O . ASP A 1 73 ? 12.192 19.578 -3.097 1.00 73.81 73 ASP A O 1
ATOM 605 N N . GLU A 1 74 ? 13.373 20.451 -4.793 1.00 65.00 74 GLU A N 1
ATOM 606 C CA . GLU A 1 74 ? 14.435 19.432 -4.780 1.00 65.00 74 GLU A CA 1
ATOM 607 C C . GLU A 1 74 ? 15.213 19.381 -3.455 1.00 65.00 74 GLU A C 1
ATOM 609 O O . GLU A 1 74 ? 15.670 18.312 -3.048 1.00 65.00 74 GLU A O 1
ATOM 614 N N . LYS A 1 75 ? 15.338 20.508 -2.741 1.00 64.75 75 LYS A N 1
ATOM 615 C CA . LYS A 1 75 ? 16.017 20.569 -1.437 1.00 64.75 75 LYS A CA 1
ATOM 616 C C . LYS A 1 75 ? 15.114 20.051 -0.330 1.00 64.75 75 LYS A C 1
ATOM 618 O O . LYS A 1 75 ? 15.622 19.490 0.635 1.00 64.75 75 LYS A O 1
ATOM 623 N N . GLU A 1 76 ? 13.798 20.214 -0.449 1.00 65.69 76 GLU A N 1
ATOM 624 C CA . GLU A 1 76 ? 12.850 19.513 0.418 1.00 65.69 76 GLU A CA 1
ATOM 625 C C . GLU A 1 76 ? 12.809 18.007 0.122 1.00 65.69 76 GLU A C 1
ATOM 627 O O . GLU A 1 76 ? 12.744 17.214 1.059 1.00 65.69 76 GLU A O 1
ATOM 632 N N . LEU A 1 77 ? 12.888 17.586 -1.143 1.00 62.91 77 LEU A N 1
ATOM 633 C CA . LEU A 1 77 ? 12.974 16.165 -1.493 1.00 62.91 77 LEU A CA 1
ATOM 634 C C . LEU A 1 77 ? 14.227 15.521 -0.882 1.00 62.91 77 LEU A C 1
ATOM 636 O O . LEU A 1 77 ? 14.098 14.543 -0.144 1.00 62.91 77 LEU A O 1
ATOM 640 N N . ASP A 1 78 ? 15.409 16.116 -1.074 1.00 60.25 78 ASP A N 1
ATOM 641 C CA . ASP A 1 78 ? 16.626 15.664 -0.389 1.00 60.25 78 ASP A CA 1
ATOM 642 C C . ASP A 1 78 ? 16.488 15.748 1.140 1.00 60.25 78 ASP A C 1
ATOM 644 O O . ASP A 1 78 ? 16.847 14.814 1.849 1.00 60.25 78 ASP A O 1
ATOM 648 N N . GLN A 1 79 ? 15.904 16.803 1.710 1.00 58.91 79 GLN A N 1
ATOM 649 C CA . GLN A 1 79 ? 15.768 16.870 3.168 1.00 58.91 79 GLN A CA 1
ATOM 650 C C . GLN A 1 79 ? 14.854 15.785 3.744 1.00 58.91 79 GLN A C 1
ATOM 652 O O . GLN A 1 79 ? 15.211 15.223 4.774 1.00 58.91 79 GLN A O 1
ATOM 657 N N . TYR A 1 80 ? 13.719 15.465 3.116 1.00 56.03 80 TYR A N 1
ATOM 658 C CA . TYR A 1 80 ? 12.658 14.670 3.748 1.00 56.03 80 TYR A CA 1
ATOM 659 C C . TYR A 1 80 ? 12.549 13.201 3.295 1.00 56.03 80 TYR A C 1
ATOM 661 O O . TYR A 1 80 ? 11.824 12.454 3.954 1.00 56.03 80 TYR A O 1
ATOM 669 N N . TYR A 1 81 ? 13.231 12.754 2.231 1.00 62.16 81 TYR A N 1
ATOM 670 C CA . TYR A 1 81 ? 13.003 11.427 1.625 1.00 62.16 81 TYR A CA 1
ATOM 671 C C . TYR A 1 81 ? 14.240 10.506 1.710 1.00 62.16 81 TYR A C 1
ATOM 673 O O . TYR A 1 81 ? 15.089 10.481 0.824 1.00 62.16 81 TYR A O 1
ATOM 681 N N . GLY A 1 82 ? 14.326 9.690 2.768 1.00 61.25 82 GLY A N 1
ATOM 682 C CA . GLY A 1 82 ? 15.526 8.899 3.101 1.00 61.25 82 GLY A CA 1
ATOM 683 C C . GLY A 1 82 ? 16.065 7.959 2.013 1.00 61.25 82 GLY A C 1
ATOM 684 O O . GLY A 1 82 ? 17.243 8.030 1.668 1.00 61.25 82 GLY A O 1
ATOM 685 N N . VAL A 1 83 ? 15.212 7.101 1.435 1.00 62.97 83 VAL A N 1
ATOM 686 C CA . VAL A 1 83 ? 15.628 6.087 0.434 1.00 62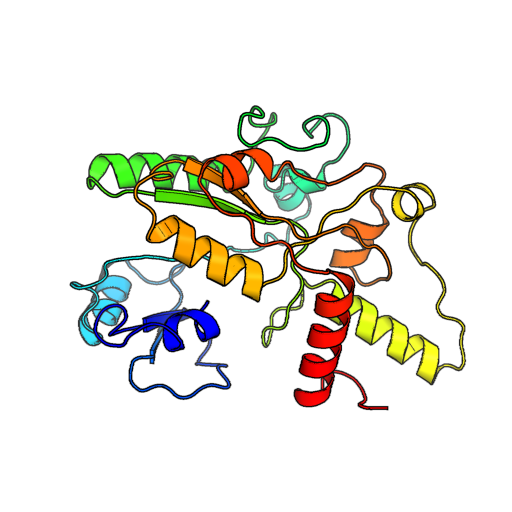.97 83 VAL A CA 1
ATOM 687 C C . VAL A 1 83 ? 16.209 6.723 -0.839 1.00 62.97 83 VAL A C 1
ATOM 689 O O . VAL A 1 83 ? 16.997 6.098 -1.546 1.00 62.97 83 VAL A O 1
ATOM 692 N N . HIS A 1 84 ? 15.881 7.989 -1.112 1.00 63.25 84 HIS A N 1
ATOM 693 C CA . HIS A 1 84 ? 16.293 8.683 -2.330 1.00 63.25 84 HIS A CA 1
ATOM 694 C C . HIS A 1 84 ? 17.768 9.119 -2.319 1.00 63.25 84 HIS A C 1
ATOM 696 O O . HIS A 1 84 ? 18.304 9.454 -3.372 1.00 63.25 84 HIS A O 1
ATOM 702 N N . LYS A 1 85 ? 18.438 9.070 -1.159 1.00 65.12 85 LYS A N 1
ATOM 703 C CA . LYS A 1 85 ? 19.836 9.504 -0.986 1.00 65.12 85 LYS A CA 1
ATOM 704 C C . LYS A 1 85 ? 20.870 8.492 -1.466 1.00 65.12 85 LYS A C 1
ATOM 706 O O . LYS A 1 85 ? 21.936 8.882 -1.932 1.00 65.12 85 LYS A O 1
ATOM 711 N N . GLY A 1 86 ? 20.564 7.199 -1.346 1.00 66.19 86 GLY A N 1
ATOM 712 C CA . GLY A 1 86 ? 21.527 6.134 -1.620 1.00 66.19 86 GLY A CA 1
ATOM 713 C C . GLY A 1 86 ? 22.748 6.138 -0.686 1.00 66.19 86 GLY A C 1
ATOM 714 O O . GLY A 1 86 ? 22.825 6.887 0.290 1.00 66.19 86 GLY A O 1
ATOM 715 N N . GLY A 1 87 ? 23.724 5.288 -1.014 1.00 70.38 87 GLY A N 1
ATOM 716 C CA . GLY A 1 87 ? 25.059 5.302 -0.406 1.00 70.38 87 GLY A CA 1
ATOM 717 C C . GLY A 1 87 ? 25.063 5.220 1.126 1.00 70.38 87 GLY A C 1
ATOM 718 O O . GLY A 1 87 ? 24.363 4.405 1.720 1.00 70.38 87 GLY A O 1
ATOM 719 N N . GLU A 1 88 ? 25.864 6.079 1.763 1.00 67.50 88 GLU A N 1
ATOM 720 C CA . GLU A 1 88 ? 26.085 6.108 3.220 1.00 67.50 88 GLU A CA 1
ATOM 721 C C . GLU A 1 88 ? 24.856 6.497 4.067 1.00 67.50 88 GLU A C 1
ATOM 723 O O . GLU A 1 88 ? 24.901 6.410 5.295 1.00 67.50 88 GLU A O 1
ATOM 728 N N . TYR A 1 89 ? 23.758 6.923 3.435 1.00 69.44 89 TYR A N 1
ATOM 729 C CA . TYR A 1 89 ? 22.510 7.289 4.113 1.00 69.44 89 TYR A CA 1
ATOM 730 C C . TYR A 1 89 ? 21.548 6.108 4.289 1.00 69.44 89 TYR A C 1
ATOM 732 O O . TYR A 1 89 ? 20.508 6.262 4.930 1.00 69.44 89 TYR A O 1
ATOM 740 N N . LEU A 1 90 ? 21.884 4.938 3.741 1.00 71.56 90 LEU A N 1
ATOM 741 C CA . LEU A 1 90 ? 21.096 3.715 3.858 1.00 71.56 90 LEU A CA 1
ATOM 742 C C . LEU A 1 90 ? 21.716 2.737 4.859 1.00 71.56 90 LEU A C 1
ATOM 744 O O . LEU A 1 90 ? 22.922 2.732 5.102 1.00 71.56 90 LEU A O 1
ATOM 748 N N . ALA A 1 91 ? 20.872 1.867 5.412 1.00 75.12 91 ALA A N 1
ATOM 749 C CA . ALA A 1 91 ? 21.338 0.667 6.092 1.00 75.12 91 ALA A CA 1
ATOM 750 C C . ALA A 1 91 ? 21.990 -0.304 5.085 1.00 75.12 91 ALA A C 1
ATOM 752 O O . ALA A 1 91 ? 21.810 -0.191 3.872 1.00 75.12 91 ALA A O 1
ATOM 753 N N . SER A 1 92 ? 22.724 -1.301 5.574 1.00 80.06 92 SER A N 1
ATOM 754 C CA . SER A 1 92 ? 23.118 -2.443 4.745 1.00 80.06 92 SER A CA 1
ATOM 755 C C . SER A 1 92 ? 21.887 -3.269 4.363 1.00 80.06 92 SER A C 1
ATOM 757 O O . SER A 1 92 ? 21.106 -3.620 5.246 1.00 80.06 92 SER A O 1
ATOM 759 N N . CYS A 1 93 ? 21.741 -3.634 3.087 1.00 79.88 93 CYS A N 1
ATOM 760 C CA . CYS A 1 93 ? 20.768 -4.654 2.694 1.00 79.88 93 CYS A CA 1
ATOM 761 C C . CYS A 1 93 ? 21.170 -6.054 3.226 1.00 79.88 93 CYS A C 1
ATOM 763 O O . CYS A 1 93 ? 22.371 -6.331 3.331 1.00 79.88 93 CYS A O 1
ATOM 765 N N . PRO A 1 94 ? 20.206 -6.950 3.518 1.00 85.50 94 PRO A N 1
ATOM 766 C CA . PRO A 1 94 ? 18.760 -6.715 3.496 1.00 85.50 94 PRO A CA 1
ATOM 767 C C . PRO A 1 94 ? 18.325 -5.774 4.628 1.00 85.50 94 PRO A C 1
ATOM 769 O O . PRO A 1 94 ? 18.793 -5.895 5.759 1.00 85.50 94 PRO A O 1
ATOM 772 N N . PHE A 1 95 ? 17.424 -4.836 4.335 1.00 85.38 95 PHE A N 1
ATOM 773 C CA . PHE A 1 95 ? 16.906 -3.908 5.340 1.00 85.38 95 PHE A CA 1
ATOM 774 C C . PHE A 1 95 ? 16.086 -4.649 6.405 1.00 85.38 95 PHE A C 1
ATOM 776 O O . PHE A 1 95 ? 15.171 -5.402 6.079 1.00 85.38 95 PHE A O 1
ATOM 783 N N . THR A 1 96 ? 16.390 -4.407 7.680 1.00 87.12 96 THR A N 1
ATOM 784 C CA . THR A 1 96 ? 15.686 -4.984 8.838 1.00 87.12 96 THR A CA 1
ATOM 785 C C . THR A 1 96 ? 14.970 -3.891 9.623 1.00 87.12 96 THR A C 1
ATOM 787 O O . THR A 1 96 ? 15.416 -2.743 9.647 1.00 87.12 96 THR A O 1
ATOM 790 N N . GLU A 1 97 ? 13.855 -4.202 10.284 1.00 87.81 97 GLU A N 1
ATOM 791 C CA . GLU A 1 97 ? 13.066 -3.186 10.999 1.00 87.81 97 GLU A CA 1
ATOM 792 C C . GLU A 1 97 ? 13.818 -2.559 12.177 1.00 87.81 97 GLU A C 1
ATOM 794 O O . GLU A 1 97 ? 13.587 -1.393 12.493 1.00 87.81 97 GLU A O 1
ATOM 799 N N . ASP A 1 98 ? 14.761 -3.311 12.745 1.00 86.12 98 ASP A N 1
ATOM 800 C CA . ASP A 1 98 ? 15.637 -2.914 13.851 1.00 86.12 98 ASP A CA 1
ATOM 801 C C . ASP A 1 98 ? 16.804 -2.001 13.389 1.00 86.12 98 ASP A C 1
ATOM 803 O O . ASP A 1 98 ? 17.638 -1.578 14.193 1.00 86.12 98 ASP A O 1
ATOM 807 N N . SER A 1 99 ? 16.887 -1.686 12.087 1.00 85.25 99 SER A N 1
ATOM 808 C CA . SER A 1 99 ? 17.877 -0.757 11.529 1.00 85.25 99 SER A CA 1
ATOM 809 C C . SER A 1 99 ? 17.663 0.671 12.044 1.00 85.25 99 SER A C 1
ATOM 811 O O . SER A 1 99 ? 16.566 1.225 11.974 1.00 85.25 99 SER A O 1
ATOM 813 N N . SER A 1 100 ? 18.739 1.298 12.529 1.00 84.56 100 SER A N 1
ATOM 814 C CA . SER A 1 100 ? 18.700 2.666 13.062 1.00 84.56 100 SER A CA 1
ATOM 815 C C . SER A 1 100 ? 18.239 3.696 12.026 1.00 84.56 100 SER A C 1
ATOM 817 O O . SER A 1 100 ? 18.600 3.620 10.851 1.00 84.56 100 SER A O 1
ATOM 819 N N . ARG A 1 101 ? 17.504 4.716 12.488 1.00 86.25 101 ARG A N 1
ATOM 820 C CA . ARG A 1 101 ? 17.144 5.891 11.683 1.00 86.25 101 ARG A CA 1
ATOM 821 C C . ARG A 1 101 ? 18.398 6.564 11.108 1.00 86.25 101 ARG A C 1
ATOM 823 O O . ARG A 1 101 ? 19.382 6.755 11.826 1.00 86.25 101 ARG A O 1
ATOM 830 N N . HIS A 1 102 ? 18.364 6.939 9.828 1.00 77.81 102 HIS A N 1
ATOM 831 C CA . HIS A 1 102 ? 19.486 7.636 9.194 1.00 77.81 102 HIS A CA 1
ATOM 832 C C . HIS A 1 102 ? 19.619 9.075 9.716 1.00 77.81 102 HIS A C 1
ATOM 834 O O . HIS A 1 102 ? 18.685 9.653 10.272 1.00 77.81 102 HIS A O 1
ATOM 840 N N . LYS A 1 103 ? 20.789 9.689 9.508 1.00 76.12 103 LYS A N 1
ATOM 841 C CA . LYS A 1 103 ? 21.026 11.093 9.881 1.00 76.12 103 LYS A CA 1
ATOM 842 C C . LYS A 1 103 ? 20.254 12.050 8.964 1.00 76.12 103 LYS A C 1
ATOM 844 O O . LYS A 1 103 ? 20.132 11.800 7.765 1.00 76.12 103 LYS A O 1
ATOM 849 N N . GLY A 1 104 ? 19.809 13.175 9.521 1.00 76.31 104 GLY A N 1
ATOM 850 C CA . GLY A 1 104 ? 19.039 14.205 8.814 1.00 76.31 104 GLY A CA 1
ATOM 851 C C . GLY A 1 104 ? 17.535 14.115 9.081 1.00 76.31 104 GLY A C 1
ATOM 852 O O . GLY A 1 104 ? 17.094 13.363 9.946 1.00 76.31 104 GLY A O 1
ATOM 853 N N . LEU A 1 105 ? 16.755 14.912 8.350 1.00 77.88 105 LEU A N 1
ATOM 854 C CA . LEU A 1 105 ? 15.295 14.840 8.391 1.00 77.88 105 LEU A CA 1
ATOM 855 C C . LEU A 1 105 ? 14.793 13.634 7.579 1.00 77.88 105 LEU A C 1
ATOM 857 O O . LEU A 1 105 ? 15.476 13.125 6.689 1.00 77.88 105 LEU A O 1
ATOM 861 N N . ASN A 1 106 ? 13.588 13.176 7.911 1.00 82.31 106 ASN A N 1
ATOM 862 C CA . ASN A 1 106 ? 12.786 12.252 7.116 1.00 82.31 106 ASN A CA 1
ATOM 863 C C . ASN A 1 106 ? 11.331 12.395 7.582 1.00 82.31 106 ASN A C 1
ATOM 865 O O . ASN A 1 106 ? 11.079 12.345 8.788 1.00 82.31 106 ASN A O 1
ATOM 869 N N . PHE A 1 107 ? 10.370 12.592 6.675 1.00 84.12 107 PHE A N 1
ATOM 870 C CA . PHE A 1 107 ? 8.979 12.797 7.104 1.00 84.12 107 PHE A CA 1
ATOM 871 C C . PHE A 1 107 ? 8.350 11.527 7.698 1.00 84.12 107 PHE A C 1
ATOM 873 O O . PHE A 1 107 ? 7.484 11.643 8.563 1.00 84.12 107 PHE A O 1
ATOM 880 N N . TYR A 1 108 ? 8.831 10.334 7.323 1.00 86.62 108 TYR A N 1
ATOM 881 C CA . TYR A 1 108 ? 8.386 9.077 7.929 1.00 86.62 108 TYR A CA 1
ATOM 882 C C . TYR A 1 108 ? 8.682 9.040 9.430 1.00 86.62 108 TYR A C 1
ATOM 884 O O . TYR A 1 108 ? 7.825 8.630 10.196 1.00 86.62 108 TYR A O 1
ATOM 892 N N . TYR A 1 109 ? 9.847 9.524 9.876 1.00 89.56 109 TYR A N 1
ATOM 893 C CA . TYR A 1 109 ? 10.200 9.515 11.303 1.00 89.56 109 TYR A CA 1
ATOM 894 C C . TYR A 1 109 ? 9.283 10.434 12.120 1.00 89.56 109 TYR A C 1
ATOM 896 O O . TYR A 1 109 ? 8.862 10.063 13.207 1.00 89.56 109 TYR A O 1
ATOM 904 N N . ILE A 1 110 ? 8.880 11.577 11.552 1.00 89.88 110 ILE A N 1
ATOM 905 C CA . ILE A 1 110 ? 7.893 12.478 12.169 1.00 89.88 110 ILE A CA 1
ATOM 906 C C . ILE A 1 110 ? 6.513 11.799 12.252 1.00 89.88 110 ILE A C 1
ATOM 908 O O . ILE A 1 110 ? 5.814 11.948 13.251 1.00 89.88 110 ILE A O 1
ATOM 912 N N . GLN A 1 111 ? 6.117 11.032 11.229 1.00 91.12 111 GLN A N 1
ATOM 913 C CA . GLN A 1 111 ? 4.871 10.254 11.251 1.00 91.12 111 GLN A CA 1
ATOM 914 C C . GLN A 1 111 ? 4.917 9.091 12.257 1.00 91.12 111 GLN A C 1
ATOM 916 O O . GLN A 1 111 ? 3.922 8.857 12.935 1.00 91.12 111 GLN A O 1
ATOM 921 N N . GLU A 1 112 ? 6.048 8.390 12.376 1.00 92.94 112 GLU A N 1
ATOM 922 C CA . GLU A 1 112 ? 6.273 7.340 13.379 1.00 92.94 112 GLU A CA 1
ATOM 923 C C . GLU A 1 112 ? 6.190 7.909 14.806 1.00 92.94 112 GLU A C 1
ATOM 925 O O . GLU A 1 112 ? 5.439 7.383 15.623 1.00 92.94 112 GLU A O 1
ATOM 930 N N . ASP A 1 113 ? 6.892 9.014 15.084 1.00 94.44 113 ASP A N 1
ATOM 931 C CA . ASP A 1 113 ? 6.949 9.632 16.418 1.00 94.44 113 ASP A CA 1
ATOM 932 C C . ASP A 1 113 ? 5.577 10.158 16.865 1.00 94.44 113 ASP A C 1
ATOM 934 O O . ASP A 1 113 ? 5.153 9.923 17.997 1.00 94.44 113 ASP A O 1
ATOM 938 N N . LEU A 1 114 ? 4.838 10.814 15.961 1.00 94.44 114 LEU A N 1
ATOM 939 C CA . LEU A 1 114 ? 3.465 11.252 16.231 1.00 94.44 114 LEU A CA 1
ATOM 940 C C . LEU A 1 114 ? 2.509 10.065 16.415 1.00 94.44 114 LEU A C 1
ATOM 942 O O . LEU A 1 114 ? 1.612 10.133 17.255 1.00 94.44 114 LEU A O 1
ATOM 946 N N . LEU A 1 115 ? 2.676 8.980 15.654 1.00 94.62 115 LEU A N 1
ATOM 947 C CA . LEU A 1 115 ? 1.840 7.786 15.791 1.00 94.62 115 LEU A CA 1
ATOM 948 C C . LEU A 1 115 ? 2.054 7.115 17.154 1.00 94.62 115 LEU A C 1
ATOM 950 O O . LEU A 1 115 ? 1.069 6.795 17.815 1.00 94.62 115 LEU A O 1
ATOM 954 N N . GLU A 1 116 ? 3.301 6.964 17.601 1.00 94.44 116 GLU A N 1
ATOM 955 C CA . GLU A 1 116 ? 3.629 6.430 18.929 1.00 94.44 116 GLU A CA 1
ATOM 956 C C . GLU A 1 116 ? 3.111 7.347 20.052 1.00 94.44 116 GLU A C 1
ATOM 958 O O . GLU A 1 116 ? 2.424 6.880 20.966 1.00 94.44 116 GLU A O 1
ATOM 963 N N . GLU A 1 117 ? 3.342 8.663 19.955 1.00 95.75 117 GLU A N 1
ATOM 964 C CA . GLU A 1 117 ? 2.885 9.645 20.948 1.00 95.75 117 GLU A CA 1
ATOM 965 C C . GLU A 1 117 ? 1.354 9.639 21.101 1.00 95.75 117 GLU A C 1
ATOM 967 O O . GLU A 1 117 ? 0.830 9.587 22.220 1.00 95.75 117 GLU A O 1
ATOM 972 N N . TYR A 1 118 ? 0.612 9.684 19.991 1.00 94.56 118 TYR A N 1
ATOM 973 C CA . TYR A 1 118 ? -0.851 9.708 20.030 1.00 94.56 118 TYR A CA 1
ATOM 974 C C . TYR A 1 118 ? -1.455 8.337 20.353 1.00 94.56 118 TYR A C 1
ATOM 976 O O . TYR A 1 118 ? -2.468 8.296 21.056 1.00 94.56 118 TYR A O 1
ATOM 984 N N . ALA A 1 119 ? -0.844 7.225 19.933 1.00 94.69 119 ALA A N 1
ATOM 985 C CA . ALA A 1 119 ? -1.290 5.893 20.337 1.00 94.69 119 ALA A CA 1
ATOM 986 C C . ALA A 1 119 ? -1.127 5.688 21.850 1.00 94.69 119 ALA A C 1
ATOM 988 O O . ALA A 1 119 ? -2.082 5.282 22.515 1.00 94.69 119 ALA A O 1
ATOM 989 N N . GLY A 1 120 ? 0.025 6.070 22.414 1.00 93.56 120 GLY A N 1
ATOM 990 C CA . GLY A 1 120 ? 0.276 6.030 23.857 1.00 93.56 120 GLY A CA 1
ATOM 991 C C . GLY A 1 120 ? -0.693 6.905 24.658 1.00 93.56 120 GLY A C 1
ATOM 992 O O . GLY A 1 120 ? -1.244 6.453 25.661 1.00 93.56 120 GLY A O 1
ATOM 993 N N . LYS A 1 121 ? -0.977 8.131 24.193 1.00 96.19 121 LYS A N 1
ATOM 994 C CA . LYS A 1 121 ? -1.942 9.045 24.840 1.00 96.19 121 LYS A CA 1
ATOM 995 C C . LYS A 1 121 ? -3.383 8.533 24.848 1.00 96.19 121 LYS A C 1
ATOM 997 O O . LYS A 1 121 ? -4.108 8.817 25.797 1.00 96.19 121 LYS A O 1
ATOM 1002 N N . ASN A 1 122 ? -3.807 7.824 23.801 1.00 94.25 122 ASN A N 1
ATOM 1003 C CA . ASN A 1 122 ? -5.198 7.388 23.624 1.00 94.25 122 ASN A CA 1
ATOM 1004 C C . ASN A 1 122 ? -5.413 5.885 23.896 1.00 94.25 122 ASN A C 1
ATOM 1006 O O . ASN A 1 122 ? -6.521 5.383 23.710 1.00 94.25 122 ASN A O 1
ATOM 1010 N N . ASN A 1 123 ? -4.375 5.168 24.346 1.00 91.50 123 ASN A N 1
ATOM 1011 C CA . ASN A 1 123 ? -4.372 3.713 24.532 1.00 91.50 123 ASN A CA 1
ATOM 1012 C C . ASN A 1 123 ? -4.813 2.951 23.261 1.00 91.50 123 ASN A C 1
ATOM 1014 O O . ASN A 1 123 ? -5.579 1.984 23.314 1.00 91.50 123 ASN A O 1
ATOM 1018 N N . TRP A 1 124 ? -4.337 3.405 22.101 1.00 91.56 124 TRP A N 1
ATOM 1019 C CA . TRP A 1 124 ? -4.492 2.697 20.831 1.00 91.56 124 TRP A CA 1
ATOM 1020 C C . TRP A 1 124 ? -3.314 1.752 20.597 1.00 91.56 124 TRP A C 1
ATOM 1022 O O . TRP A 1 124 ? -2.214 1.963 21.108 1.00 91.56 124 TRP A O 1
ATOM 1032 N N . LYS A 1 125 ? -3.542 0.721 19.782 1.00 93.88 125 LYS A N 1
ATOM 1033 C CA . LYS A 1 125 ? -2.469 -0.090 19.202 1.00 93.88 125 LYS A CA 1
ATOM 1034 C C . LYS A 1 125 ? -2.134 0.451 17.811 1.00 93.88 125 LYS A C 1
ATOM 1036 O O . LYS A 1 125 ? -3.029 0.940 17.122 1.00 93.88 125 LYS A O 1
ATOM 1041 N N . TYR A 1 126 ? -0.880 0.350 17.384 1.00 94.62 126 TYR A N 1
ATOM 1042 C CA . TYR A 1 126 ? -0.438 0.793 16.055 1.00 94.62 126 TYR A CA 1
ATOM 1043 C C . TYR A 1 126 ? 0.454 -0.248 15.377 1.00 94.62 126 TYR A C 1
ATOM 1045 O O . TYR A 1 126 ? 1.037 -1.095 16.045 1.00 94.62 126 TYR A O 1
ATOM 1053 N N . ILE A 1 127 ? 0.565 -0.198 14.048 1.00 94.00 127 ILE A N 1
ATOM 1054 C CA . ILE A 1 127 ? 1.522 -1.004 13.275 1.00 94.00 127 ILE A CA 1
ATOM 1055 C C . ILE A 1 127 ? 2.043 -0.150 12.121 1.00 94.00 127 ILE A C 1
ATOM 1057 O O . ILE A 1 127 ? 1.259 0.477 11.407 1.00 94.00 127 ILE A O 1
ATOM 1061 N N . ILE A 1 128 ? 3.359 -0.142 11.919 1.00 93.31 128 ILE A N 1
ATOM 1062 C CA . ILE A 1 128 ? 4.024 0.580 10.827 1.00 93.31 128 ILE A CA 1
ATOM 1063 C C . ILE A 1 128 ? 4.464 -0.437 9.777 1.00 93.31 128 ILE A C 1
ATOM 1065 O O . ILE A 1 128 ? 5.398 -1.206 9.997 1.00 93.31 128 ILE A O 1
ATOM 1069 N N . THR A 1 129 ? 3.804 -0.442 8.619 1.00 92.25 129 THR A N 1
ATOM 1070 C CA . THR A 1 129 ? 4.188 -1.299 7.487 1.00 92.25 129 THR A CA 1
ATOM 1071 C C . THR A 1 129 ? 5.056 -0.529 6.498 1.00 92.25 129 THR A C 1
ATOM 1073 O O . THR A 1 129 ? 4.597 0.480 5.958 1.00 92.25 129 THR A O 1
ATOM 1076 N N . ARG A 1 130 ? 6.264 -1.018 6.211 1.00 90.44 130 ARG A N 1
ATOM 1077 C CA . ARG A 1 130 ? 7.217 -0.420 5.263 1.00 90.44 130 ARG A CA 1
ATOM 1078 C C . ARG A 1 130 ? 7.229 -1.213 3.936 1.00 90.44 130 ARG A C 1
ATOM 1080 O O . ARG A 1 130 ? 7.931 -2.219 3.851 1.00 90.44 130 ARG A O 1
ATOM 1087 N N . PRO A 1 131 ? 6.440 -0.831 2.911 1.00 89.06 131 PRO A N 1
ATOM 1088 C CA . PRO A 1 131 ? 6.538 -1.412 1.571 1.00 89.06 131 PRO A CA 1
ATOM 1089 C C . PRO A 1 131 ? 7.730 -0.839 0.787 1.00 89.06 131 PRO A C 1
ATOM 1091 O O . PRO A 1 131 ? 8.212 0.254 1.079 1.00 89.06 131 PRO A O 1
ATOM 1094 N N . ASN A 1 132 ? 8.151 -1.555 -0.255 1.00 84.88 132 ASN A N 1
ATOM 1095 C CA . ASN A 1 132 ? 9.066 -1.077 -1.293 1.00 84.88 132 ASN A CA 1
ATOM 1096 C C . ASN A 1 132 ? 8.284 -0.631 -2.547 1.00 84.88 132 ASN A C 1
ATOM 1098 O O . ASN A 1 132 ? 7.072 -0.420 -2.478 1.00 84.88 132 ASN A O 1
ATOM 1102 N N . VAL A 1 133 ? 8.966 -0.505 -3.693 1.00 82.75 133 VAL A N 1
ATOM 1103 C CA . VAL A 1 133 ? 8.428 -0.197 -5.032 1.00 82.75 133 VAL A CA 1
ATOM 1104 C C . VAL A 1 133 ? 7.069 -0.875 -5.269 1.00 82.75 133 VAL A C 1
ATOM 1106 O O . VAL A 1 133 ? 6.989 -2.089 -5.478 1.00 82.75 133 VAL A O 1
ATOM 1109 N N . ILE A 1 134 ? 5.984 -0.090 -5.227 1.00 85.81 134 ILE A N 1
ATOM 1110 C CA . ILE A 1 134 ? 4.625 -0.645 -5.241 1.00 85.81 134 ILE A CA 1
ATOM 1111 C C . ILE A 1 134 ? 4.178 -0.997 -6.666 1.00 85.81 134 ILE A C 1
ATOM 1113 O O . ILE A 1 134 ? 4.183 -0.154 -7.565 1.00 85.81 134 ILE A O 1
ATOM 1117 N N . ILE A 1 135 ? 3.711 -2.235 -6.843 1.00 88.69 135 ILE A N 1
ATOM 1118 C CA . ILE A 1 135 ? 3.035 -2.717 -8.055 1.00 88.69 135 ILE A CA 1
ATOM 1119 C C . ILE A 1 135 ? 1.522 -2.689 -7.817 1.00 88.69 135 ILE A C 1
ATOM 1121 O O . ILE A 1 135 ? 1.040 -3.146 -6.786 1.00 88.69 135 ILE A O 1
ATOM 1125 N N . GLY A 1 136 ? 0.757 -2.156 -8.767 1.00 85.38 136 GLY A N 1
ATOM 1126 C CA . GLY A 1 136 ? -0.706 -2.079 -8.696 1.00 85.38 136 GLY A CA 1
ATOM 1127 C C . GLY A 1 136 ? -1.254 -0.998 -9.625 1.00 85.38 136 GLY A C 1
ATOM 1128 O O . GLY A 1 136 ? -0.489 -0.392 -10.368 1.00 85.38 136 GLY A O 1
ATOM 1129 N N . VAL A 1 137 ? -2.558 -0.709 -9.570 1.00 79.94 137 VAL A N 1
ATOM 1130 C CA . VAL A 1 137 ? -3.171 0.387 -10.346 1.00 79.94 137 VAL A CA 1
ATOM 1131 C C . VAL A 1 137 ? -4.122 1.193 -9.467 1.00 79.94 137 VAL A C 1
ATOM 1133 O O . VAL A 1 137 ? -4.942 0.620 -8.755 1.00 79.94 137 VAL A O 1
ATOM 1136 N N . SER A 1 138 ? -4.051 2.522 -9.560 1.00 75.44 138 SER A N 1
ATOM 1137 C CA . SER A 1 138 ? -5.028 3.448 -8.980 1.00 75.44 138 SER A CA 1
ATOM 1138 C C . SER A 1 138 ? -5.243 4.634 -9.923 1.00 75.44 138 SER A C 1
ATOM 1140 O O . SER A 1 138 ? -4.301 5.102 -10.564 1.00 75.44 138 SER A O 1
ATOM 1142 N N . LYS A 1 139 ? -6.482 5.125 -10.041 1.00 69.56 139 LYS A N 1
ATOM 1143 C CA . LYS A 1 139 ? -6.806 6.242 -10.941 1.00 69.56 139 LYS A CA 1
ATOM 1144 C C . LYS A 1 139 ? -6.182 7.538 -10.424 1.00 69.56 139 LYS A C 1
ATOM 1146 O O . LYS A 1 139 ? -6.454 7.970 -9.309 1.00 69.56 139 LYS A O 1
ATOM 1151 N N . GLY A 1 140 ? -5.374 8.188 -11.259 1.00 63.91 140 GLY A N 1
ATOM 1152 C CA . GLY A 1 140 ? -4.766 9.476 -10.923 1.00 63.91 140 GLY A CA 1
ATOM 1153 C C . GLY A 1 140 ? -3.679 9.412 -9.843 1.00 63.91 140 GLY A C 1
ATOM 1154 O O . GLY A 1 140 ? -3.440 10.436 -9.197 1.00 63.91 140 GLY A O 1
ATOM 1155 N N . ASN A 1 141 ? -3.048 8.245 -9.657 1.00 67.25 141 ASN A N 1
ATOM 1156 C CA . ASN A 1 141 ? -1.693 8.106 -9.121 1.00 67.25 141 ASN A CA 1
ATOM 1157 C C . ASN A 1 141 ? -0.792 7.560 -10.244 1.00 67.25 141 ASN A C 1
ATOM 1159 O O . ASN A 1 141 ? -1.129 6.548 -10.857 1.00 67.25 141 ASN A O 1
ATOM 1163 N N . PHE A 1 142 ? 0.333 8.227 -10.500 1.00 56.53 142 PHE A N 1
ATOM 1164 C CA . PHE A 1 142 ? 1.277 7.884 -11.570 1.00 56.53 142 PHE A CA 1
ATOM 1165 C C . PHE A 1 142 ? 2.690 7.542 -11.060 1.00 56.53 142 PHE A C 1
ATOM 1167 O O . PHE A 1 142 ? 3.547 7.181 -11.863 1.00 56.53 142 PHE A O 1
ATOM 1174 N N . MET A 1 143 ? 2.931 7.584 -9.742 1.00 62.66 143 MET A N 1
ATOM 1175 C CA . MET A 1 143 ? 4.140 7.027 -9.119 1.00 62.66 143 MET A CA 1
ATOM 1176 C C . MET A 1 143 ? 4.023 5.501 -9.085 1.00 62.66 143 MET A C 1
ATOM 1178 O O . MET A 1 143 ? 3.580 4.914 -8.095 1.00 62.66 143 MET A O 1
ATOM 1182 N N . ASN A 1 144 ? 4.295 4.863 -10.224 1.00 71.44 144 ASN A N 1
ATOM 1183 C CA . ASN A 1 144 ? 4.042 3.442 -10.404 1.00 71.44 144 ASN A CA 1
ATOM 1184 C C . ASN A 1 144 ? 4.919 2.815 -11.492 1.00 71.44 144 ASN A C 1
ATOM 1186 O O . ASN A 1 144 ? 4.855 3.196 -12.661 1.00 71.44 144 ASN A O 1
ATOM 1190 N N . PHE A 1 145 ? 5.662 1.779 -11.109 1.00 76.44 145 PHE A N 1
ATOM 1191 C CA . PHE A 1 145 ? 6.632 1.101 -11.968 1.00 76.44 145 PHE A CA 1
ATOM 1192 C C . PHE A 1 145 ? 5.974 0.472 -13.196 1.00 76.44 145 PHE A C 1
ATOM 1194 O O . PHE A 1 145 ? 6.428 0.646 -14.325 1.00 76.44 145 PHE A O 1
ATOM 1201 N N . ALA A 1 146 ? 4.872 -0.243 -12.967 1.00 82.50 146 ALA A N 1
ATOM 1202 C CA . ALA A 1 146 ? 4.185 -1.015 -13.987 1.00 82.50 146 ALA A CA 1
ATOM 1203 C C . ALA A 1 146 ? 3.498 -0.116 -15.022 1.00 82.50 146 ALA A C 1
ATOM 1205 O O . ALA A 1 146 ? 3.516 -0.440 -16.205 1.00 82.50 146 ALA A O 1
ATOM 1206 N N . ILE A 1 147 ? 2.932 1.024 -14.602 1.00 82.69 147 ILE A N 1
ATOM 1207 C CA . ILE A 1 147 ? 2.356 2.010 -15.531 1.00 82.69 147 ILE A CA 1
ATOM 1208 C C . ILE A 1 147 ? 3.454 2.577 -16.436 1.00 82.69 147 ILE A C 1
ATOM 1210 O O . ILE A 1 147 ? 3.291 2.595 -17.655 1.00 82.69 147 ILE A O 1
ATOM 1214 N N . SER A 1 148 ? 4.581 2.994 -15.855 1.00 81.75 148 SER A N 1
ATOM 1215 C CA . SER A 1 148 ? 5.716 3.551 -16.595 1.00 81.75 148 SER A CA 1
ATOM 1216 C C . SER A 1 148 ? 6.311 2.556 -17.599 1.00 81.75 148 SER A C 1
ATOM 1218 O O . SER A 1 148 ? 6.368 2.863 -18.790 1.00 81.75 148 SER A O 1
ATOM 1220 N N . LEU A 1 149 ? 6.644 1.342 -17.145 1.00 84.62 149 LEU A N 1
ATOM 1221 C CA . LEU A 1 149 ? 7.150 0.247 -17.980 1.00 84.62 149 LEU A CA 1
ATOM 1222 C C . LEU A 1 149 ? 6.174 -0.116 -19.108 1.00 84.62 149 LEU A C 1
ATOM 1224 O O . LEU A 1 149 ? 6.588 -0.267 -20.258 1.00 84.62 149 LEU A O 1
ATOM 1228 N N . ALA A 1 150 ? 4.876 -0.232 -18.811 1.00 88.19 150 ALA A N 1
ATOM 1229 C CA . ALA A 1 150 ? 3.881 -0.571 -19.823 1.00 88.19 150 ALA A CA 1
ATOM 1230 C C . ALA A 1 150 ? 3.764 0.517 -20.899 1.00 88.19 150 ALA A C 1
ATOM 1232 O O . ALA A 1 150 ? 3.709 0.195 -22.086 1.00 88.19 150 ALA A O 1
ATOM 1233 N N . LEU A 1 151 ? 3.773 1.797 -20.509 1.00 87.38 151 LEU A N 1
ATOM 1234 C CA . LEU A 1 151 ? 3.767 2.917 -21.452 1.00 87.38 151 LEU A CA 1
ATOM 1235 C C . LEU A 1 151 ? 5.044 2.946 -22.304 1.00 87.38 151 LEU A C 1
ATOM 1237 O O . LEU A 1 151 ? 4.942 3.078 -23.522 1.00 87.38 151 LEU A O 1
ATOM 1241 N N . TYR A 1 152 ? 6.225 2.759 -21.705 1.00 86.25 152 TYR A N 1
ATOM 1242 C CA . TYR A 1 152 ? 7.490 2.679 -22.444 1.00 86.25 152 TYR A CA 1
ATOM 1243 C C . TYR A 1 152 ? 7.481 1.536 -23.474 1.00 86.25 152 TYR A C 1
ATOM 1245 O O . TYR A 1 152 ? 7.782 1.761 -24.649 1.00 86.25 152 TYR A O 1
ATOM 1253 N N . ALA A 1 153 ? 7.053 0.335 -23.073 1.00 90.06 153 ALA A N 1
ATOM 1254 C CA . ALA A 1 153 ? 6.962 -0.820 -23.964 1.00 90.06 153 ALA A CA 1
ATOM 1255 C C . ALA A 1 153 ? 5.970 -0.599 -25.121 1.00 90.06 153 ALA A C 1
ATOM 1257 O O . ALA A 1 153 ? 6.258 -0.967 -26.261 1.00 90.06 153 ALA A O 1
ATOM 1258 N N . CYS A 1 154 ? 4.832 0.055 -24.861 1.00 92.25 154 CYS A N 1
ATOM 1259 C CA . CYS A 1 154 ? 3.875 0.421 -25.909 1.00 92.25 154 CYS A CA 1
ATOM 1260 C C . CYS A 1 154 ? 4.453 1.463 -26.880 1.00 92.25 154 CYS A C 1
ATOM 1262 O O . CYS A 1 154 ? 4.272 1.331 -28.087 1.00 92.25 154 CYS A O 1
ATOM 1264 N N . ILE A 1 155 ? 5.194 2.458 -26.382 1.00 90.94 155 ILE A N 1
ATOM 1265 C CA . ILE A 1 155 ? 5.850 3.483 -27.211 1.00 90.94 155 ILE A CA 1
ATOM 1266 C C . ILE A 1 155 ? 6.939 2.868 -28.101 1.00 90.94 155 ILE A C 1
ATOM 1268 O O . ILE A 1 155 ? 7.036 3.223 -29.274 1.00 90.94 155 ILE A O 1
ATOM 1272 N N . GLN A 1 156 ? 7.751 1.941 -27.585 1.00 92.81 156 GLN A N 1
ATOM 1273 C CA . GLN A 1 156 ? 8.769 1.265 -28.399 1.00 92.81 156 GLN A CA 1
ATOM 1274 C C . GLN A 1 156 ? 8.136 0.372 -29.476 1.00 92.81 156 GLN A C 1
ATOM 1276 O O . GLN A 1 156 ? 8.576 0.419 -30.623 1.00 92.81 156 GLN A O 1
ATOM 1281 N N . LYS A 1 157 ? 7.052 -0.343 -29.146 1.00 93.62 157 LYS A N 1
ATOM 1282 C CA . LYS A 1 157 ? 6.261 -1.131 -30.105 1.00 93.62 157 LYS A CA 1
ATOM 1283 C C . LYS A 1 157 ? 5.662 -0.272 -31.227 1.00 93.62 157 LYS A C 1
ATOM 1285 O O . LYS A 1 157 ? 5.804 -0.628 -32.389 1.00 93.62 157 LYS A O 1
ATOM 1290 N N . GLU A 1 158 ? 5.050 0.865 -30.895 1.00 94.94 158 GLU A N 1
ATOM 1291 C CA . GLU A 1 158 ? 4.457 1.798 -31.873 1.00 94.94 158 GLU A CA 1
ATOM 1292 C C . GLU A 1 158 ? 5.503 2.401 -32.829 1.00 94.94 158 GLU A C 1
ATOM 1294 O O . GLU A 1 158 ? 5.209 2.709 -33.980 1.00 94.94 158 GLU A O 1
ATOM 1299 N N . LYS A 1 159 ? 6.751 2.546 -32.368 1.00 94.69 159 LYS A N 1
ATOM 1300 C CA 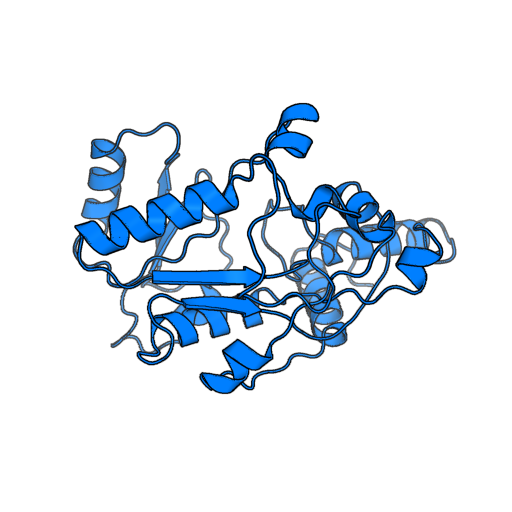. LYS A 1 159 ? 7.872 3.080 -33.159 1.00 94.69 159 LYS A CA 1
ATOM 1301 C C . LYS A 1 159 ? 8.647 2.015 -33.953 1.00 94.69 159 LYS A C 1
ATOM 1303 O O . LYS A 1 159 ? 9.664 2.364 -34.550 1.00 94.69 159 LYS A O 1
ATOM 1308 N N . ASP A 1 160 ? 8.232 0.747 -33.907 1.00 95.81 160 ASP A N 1
ATOM 1309 C CA . ASP A 1 160 ? 8.999 -0.412 -34.397 1.00 95.81 160 ASP A CA 1
ATOM 1310 C C . ASP A 1 160 ? 10.458 -0.396 -33.891 1.00 95.81 160 ASP A C 1
ATOM 1312 O O . ASP A 1 160 ? 11.428 -0.405 -34.649 1.00 95.81 160 ASP A O 1
ATOM 1316 N N . GLN A 1 161 ? 10.623 -0.246 -32.573 1.00 94.31 161 GLN A N 1
ATOM 1317 C CA . GLN A 1 161 ? 11.919 -0.209 -31.895 1.00 94.31 161 GLN A CA 1
ATOM 1318 C C . GLN A 1 161 ? 12.053 -1.361 -30.893 1.00 94.31 161 GLN A C 1
ATOM 1320 O O . GLN A 1 161 ? 11.072 -1.727 -30.241 1.00 94.31 161 GLN A O 1
ATOM 1325 N N . PRO A 1 162 ? 13.270 -1.903 -30.693 1.00 93.00 162 PRO A N 1
ATOM 1326 C CA . PRO A 1 162 ? 13.509 -2.884 -29.644 1.00 93.00 162 PRO A CA 1
ATOM 1327 C C . PRO A 1 162 ? 13.215 -2.299 -28.256 1.00 93.00 162 PRO A C 1
ATOM 1329 O O . PRO A 1 162 ? 13.433 -1.111 -27.995 1.00 93.00 162 PRO A O 1
ATOM 1332 N N . LEU A 1 163 ? 12.757 -3.158 -27.347 1.00 87.19 163 LEU A N 1
ATOM 1333 C CA . LEU A 1 163 ? 12.711 -2.861 -25.919 1.00 87.19 163 LEU A CA 1
ATOM 1334 C C . LEU A 1 163 ? 14.159 -2.887 -25.394 1.00 87.19 163 LEU A C 1
ATOM 1336 O O . LEU A 1 163 ? 14.825 -3.917 -25.508 1.00 87.19 163 LEU A O 1
ATOM 1340 N N . VAL A 1 164 ? 14.676 -1.748 -24.928 1.00 86.44 164 VAL A N 1
ATOM 1341 C CA . VAL A 1 164 ? 16.094 -1.577 -24.571 1.00 86.44 164 VAL A CA 1
ATOM 1342 C C . VAL A 1 164 ? 16.203 -0.944 -23.197 1.00 86.44 164 VAL A C 1
ATOM 1344 O O . VAL A 1 164 ? 15.758 0.187 -22.996 1.00 86.44 164 VAL A O 1
ATOM 1347 N N . PHE A 1 165 ? 16.896 -1.642 -22.298 1.00 82.75 165 PHE A N 1
ATOM 1348 C CA . PHE A 1 165 ? 17.070 -1.210 -20.922 1.00 82.75 165 PHE A CA 1
ATOM 1349 C C . PHE A 1 165 ? 17.644 0.214 -20.818 1.00 82.75 165 PHE A C 1
ATOM 1351 O O . PHE A 1 165 ? 18.773 0.458 -21.248 1.00 82.75 165 PHE A O 1
ATOM 1358 N N . PRO A 1 166 ? 16.899 1.166 -20.223 1.00 77.81 166 PRO A N 1
ATOM 1359 C CA . PRO A 1 166 ? 17.262 2.577 -20.247 1.00 77.81 166 PRO A CA 1
ATOM 1360 C C . PRO A 1 166 ? 17.939 3.065 -18.954 1.00 77.81 166 PRO A C 1
ATOM 1362 O O . PRO A 1 166 ? 18.071 4.282 -18.778 1.00 77.81 166 PRO A O 1
ATOM 1365 N N . GLY A 1 167 ? 18.279 2.148 -18.040 1.00 79.25 167 GLY A N 1
ATOM 1366 C CA . GLY A 1 167 ? 19.003 2.407 -16.792 1.00 79.25 167 GLY A CA 1
ATOM 1367 C C . GLY A 1 167 ? 20.509 2.167 -16.909 1.00 79.25 167 GLY A C 1
ATOM 1368 O O . GLY A 1 167 ? 21.050 2.064 -18.008 1.00 79.25 167 GLY A O 1
ATOM 1369 N N . ASN A 1 168 ? 21.188 2.056 -15.766 1.00 82.19 168 ASN A N 1
ATOM 1370 C CA . ASN A 1 168 ? 22.630 1.783 -15.704 1.00 82.19 168 ASN A CA 1
ATOM 1371 C C . ASN A 1 168 ? 22.950 0.304 -15.381 1.00 82.19 168 ASN A C 1
ATOM 1373 O O . ASN A 1 168 ? 22.112 -0.423 -14.851 1.00 82.19 168 ASN A O 1
ATOM 1377 N N . GLU A 1 169 ? 24.177 -0.143 -15.668 1.00 82.00 169 GLU A N 1
ATOM 1378 C CA . GLU A 1 169 ? 24.602 -1.541 -15.468 1.00 82.00 169 GLU A CA 1
ATOM 1379 C C . GLU A 1 169 ? 24.517 -2.018 -14.004 1.00 82.00 169 GLU A C 1
ATOM 1381 O O . GLU A 1 169 ? 24.250 -3.195 -13.761 1.00 82.00 169 GLU A O 1
ATOM 1386 N N . ILE A 1 170 ? 24.668 -1.126 -13.019 1.00 81.56 170 ILE A N 1
ATOM 1387 C CA . ILE A 1 170 ? 24.487 -1.473 -11.603 1.00 81.56 170 ILE A CA 1
ATOM 1388 C C . ILE A 1 170 ? 23.013 -1.810 -11.364 1.00 81.56 170 ILE A C 1
ATOM 1390 O O . ILE A 1 170 ? 22.723 -2.915 -10.926 1.00 81.56 170 ILE A O 1
ATOM 1394 N N . ALA A 1 171 ? 22.071 -0.953 -11.771 1.00 78.12 171 ALA A N 1
ATOM 1395 C CA . ALA A 1 171 ? 20.633 -1.238 -11.678 1.00 78.12 171 ALA A CA 1
ATOM 1396 C C . ALA A 1 171 ? 20.189 -2.472 -12.497 1.00 78.12 171 ALA A C 1
ATOM 1398 O O . ALA A 1 171 ? 19.263 -3.179 -12.095 1.00 78.12 171 ALA A O 1
ATOM 1399 N N . TRP A 1 172 ? 20.852 -2.776 -13.622 1.00 77.62 172 TRP A N 1
ATOM 1400 C CA . TRP A 1 172 ? 20.627 -4.026 -14.365 1.00 77.62 172 TRP A CA 1
ATOM 1401 C C . TRP A 1 172 ? 21.031 -5.269 -13.557 1.00 77.62 172 TRP A C 1
ATOM 1403 O O . TRP A 1 172 ? 20.399 -6.319 -13.682 1.00 77.62 172 TRP A O 1
ATOM 1413 N N . ASN A 1 173 ? 22.054 -5.175 -12.706 1.00 76.50 173 ASN A N 1
ATOM 1414 C CA . ASN A 1 173 ? 22.560 -6.295 -11.910 1.00 76.50 173 ASN A CA 1
ATOM 1415 C C . ASN A 1 173 ? 21.951 -6.368 -10.493 1.00 76.50 173 ASN A C 1
ATOM 1417 O O . ASN A 1 173 ? 21.658 -7.475 -10.041 1.00 76.50 173 ASN A O 1
ATOM 1421 N N . SER A 1 174 ? 21.650 -5.229 -9.867 1.00 77.81 174 SER A N 1
ATOM 1422 C CA . SER A 1 174 ? 21.197 -5.064 -8.477 1.00 77.81 174 SER A CA 1
ATOM 1423 C C . SER A 1 174 ? 19.951 -5.849 -8.061 1.00 77.81 174 SER A C 1
ATOM 1425 O O . SER A 1 174 ? 19.108 -6.235 -8.869 1.00 77.81 174 SER A O 1
ATOM 1427 N N . ILE A 1 175 ? 19.816 -6.061 -6.758 1.00 77.19 175 ILE A N 1
ATOM 1428 C CA . ILE A 1 175 ? 18.733 -6.803 -6.112 1.00 77.19 175 ILE A CA 1
ATOM 1429 C C . ILE A 1 175 ? 17.704 -5.794 -5.572 1.00 77.19 175 ILE A C 1
ATOM 1431 O O . ILE A 1 175 ? 17.979 -5.088 -4.602 1.00 77.19 175 ILE A O 1
ATOM 1435 N N . ILE A 1 176 ? 16.538 -5.708 -6.234 1.00 76.69 176 ILE A N 1
ATOM 1436 C CA . ILE A 1 176 ? 15.447 -4.769 -5.909 1.00 76.69 176 ILE A CA 1
ATOM 1437 C C . ILE A 1 176 ? 14.134 -5.526 -5.654 1.00 76.69 176 ILE A C 1
ATOM 1439 O O . ILE A 1 176 ? 13.552 -6.128 -6.567 1.00 76.69 176 ILE A O 1
ATOM 1443 N N . ASP A 1 177 ? 13.640 -5.460 -4.418 1.00 80.88 177 ASP A N 1
ATOM 1444 C CA . ASP A 1 177 ? 12.325 -5.980 -4.042 1.00 80.88 177 ASP A CA 1
ATOM 1445 C C . ASP A 1 177 ? 11.198 -5.022 -4.427 1.00 80.88 177 ASP A C 1
ATOM 1447 O O . ASP A 1 177 ? 11.349 -3.806 -4.518 1.00 80.88 177 ASP A O 1
ATOM 1451 N N . HIS A 1 178 ? 10.020 -5.600 -4.622 1.00 85.00 178 HIS A N 1
ATOM 1452 C CA . HIS A 1 178 ? 8.799 -4.891 -4.987 1.00 85.00 178 HIS A CA 1
ATOM 1453 C C . HIS A 1 178 ? 7.655 -5.339 -4.083 1.00 85.00 178 HIS A C 1
ATOM 1455 O O . HIS A 1 178 ? 7.693 -6.451 -3.566 1.00 85.00 178 HIS A O 1
ATOM 1461 N N . SER A 1 179 ? 6.614 -4.526 -3.924 1.00 89.00 179 SER A N 1
ATOM 1462 C CA . SER A 1 179 ? 5.504 -4.821 -3.007 1.00 89.00 179 SER A CA 1
ATOM 1463 C C . SER A 1 179 ? 4.168 -4.693 -3.735 1.00 89.00 179 SER A C 1
ATOM 1465 O O . SER A 1 179 ? 3.845 -3.642 -4.279 1.00 89.00 179 SER A O 1
ATOM 1467 N N . ASP A 1 180 ? 3.381 -5.762 -3.802 1.00 91.12 180 ASP A N 1
ATOM 1468 C CA . ASP A 1 180 ? 2.106 -5.734 -4.526 1.00 91.12 180 ASP A CA 1
ATOM 1469 C C . ASP A 1 180 ? 1.009 -5.048 -3.695 1.00 91.12 180 ASP A C 1
ATOM 1471 O O . ASP A 1 180 ? 0.884 -5.281 -2.496 1.00 91.12 180 ASP A O 1
ATOM 1475 N N . ALA A 1 181 ? 0.200 -4.194 -4.320 1.00 90.56 181 ALA A N 1
ATOM 1476 C CA . ALA A 1 181 ? -0.803 -3.380 -3.635 1.00 90.56 181 ALA A CA 1
ATOM 1477 C C . ALA A 1 181 ? -1.962 -4.193 -3.024 1.00 90.56 181 ALA A C 1
ATOM 1479 O O . ALA A 1 181 ? -2.606 -3.717 -2.082 1.00 90.56 181 ALA A O 1
ATOM 1480 N N . LEU A 1 182 ? -2.235 -5.400 -3.530 1.00 91.94 182 LEU A N 1
ATOM 1481 C CA . LEU A 1 182 ? -3.216 -6.325 -2.965 1.00 91.94 182 LEU A CA 1
ATOM 1482 C C . LEU A 1 182 ? -2.581 -7.141 -1.826 1.00 91.94 182 LEU A C 1
ATOM 1484 O O . LEU A 1 182 ? -3.151 -7.208 -0.737 1.00 91.94 182 LEU A O 1
ATOM 1488 N N . ASN A 1 183 ? -1.358 -7.646 -2.019 1.00 94.06 183 ASN A N 1
ATOM 1489 C CA . ASN A 1 183 ? -0.545 -8.294 -0.980 1.00 94.06 183 ASN A CA 1
ATOM 1490 C C . ASN A 1 183 ? -0.357 -7.379 0.249 1.00 94.06 183 ASN A C 1
ATOM 1492 O O . ASN A 1 183 ? -0.633 -7.785 1.378 1.00 94.06 183 ASN A O 1
ATOM 1496 N N . ASN A 1 184 ? 0.000 -6.110 0.019 1.00 94.25 184 ASN A N 1
ATOM 1497 C CA . ASN A 1 184 ? 0.100 -5.060 1.037 1.00 94.25 184 ASN A CA 1
ATOM 1498 C C . ASN A 1 184 ? -1.209 -4.896 1.817 1.00 94.25 184 ASN A C 1
ATOM 1500 O O . ASN A 1 184 ? -1.188 -4.783 3.040 1.00 94.25 184 ASN A O 1
ATOM 1504 N N . ALA A 1 185 ? -2.350 -4.918 1.126 1.00 94.81 185 ALA A N 1
ATOM 1505 C CA . ALA A 1 185 ? -3.653 -4.766 1.757 1.00 94.81 185 ALA A CA 1
ATOM 1506 C C . ALA A 1 185 ? -4.037 -5.974 2.628 1.00 94.81 185 ALA A C 1
ATOM 1508 O O . ALA A 1 185 ? -4.467 -5.777 3.763 1.00 94.81 185 ALA A O 1
ATOM 1509 N N . HIS A 1 186 ? -3.839 -7.207 2.146 1.00 95.81 186 HIS A N 1
ATOM 1510 C CA . HIS A 1 186 ? -4.065 -8.406 2.963 1.00 95.81 186 HIS A CA 1
ATOM 1511 C C . HIS A 1 186 ? -3.122 -8.453 4.175 1.00 95.81 186 HIS A C 1
ATOM 1513 O O . HIS A 1 186 ? -3.555 -8.815 5.265 1.00 95.81 186 HIS A O 1
ATOM 1519 N N . PHE A 1 187 ? -1.861 -8.038 4.018 1.00 95.12 187 PHE A N 1
ATOM 1520 C CA . PHE A 1 187 ? -0.888 -7.963 5.110 1.00 95.12 187 PHE A CA 1
ATOM 1521 C C . PHE A 1 187 ? -1.238 -6.908 6.160 1.00 95.12 187 PHE A C 1
ATOM 1523 O O . PHE A 1 187 ? -1.096 -7.158 7.354 1.00 95.12 187 PHE A O 1
ATOM 1530 N N . GLN A 1 188 ? -1.700 -5.731 5.738 1.00 95.44 188 GLN A N 1
ATOM 1531 C CA . GLN A 1 188 ? -2.119 -4.663 6.646 1.00 95.44 188 GLN A CA 1
ATOM 1532 C C . GLN A 1 188 ? -3.392 -5.040 7.404 1.00 95.44 188 GLN A C 1
ATOM 1534 O O . GLN A 1 188 ? -3.458 -4.805 8.610 1.00 95.44 188 GLN A O 1
ATOM 1539 N N . LEU A 1 189 ? -4.352 -5.694 6.738 1.00 96.44 189 LEU A N 1
ATOM 1540 C CA . LEU A 1 189 ? -5.513 -6.288 7.397 1.00 96.44 189 LEU A CA 1
ATOM 1541 C C . LEU A 1 189 ? -5.066 -7.334 8.430 1.00 96.44 189 LEU A C 1
ATOM 1543 O O . LEU A 1 189 ? -5.312 -7.139 9.619 1.00 96.44 189 LEU A O 1
ATOM 1547 N N . TRP A 1 190 ? -4.334 -8.368 7.993 1.00 95.81 190 TRP A N 1
ATOM 1548 C CA . TRP A 1 190 ? -3.788 -9.425 8.856 1.00 95.81 190 TRP A CA 1
ATOM 1549 C C . TRP A 1 190 ? -3.070 -8.847 10.076 1.00 95.81 190 TRP A C 1
ATOM 1551 O O . TRP A 1 190 ? -3.373 -9.245 11.198 1.00 95.81 190 TRP A O 1
ATOM 1561 N N . SER A 1 191 ? -2.188 -7.867 9.861 1.00 93.56 191 SER A N 1
ATOM 1562 C CA . SER A 1 191 ? -1.444 -7.189 10.921 1.00 93.56 191 SER A CA 1
ATOM 1563 C C . SER A 1 191 ? -2.387 -6.512 11.910 1.00 93.56 191 SER A C 1
ATOM 1565 O O . SER A 1 191 ? -2.327 -6.800 13.099 1.00 93.56 191 SER A O 1
ATOM 1567 N N . SER A 1 192 ? -3.300 -5.664 11.426 1.00 92.75 192 SER A N 1
ATOM 1568 C CA . SER A 1 192 ? -4.238 -4.936 12.290 1.00 92.75 192 SER A CA 1
ATOM 1569 C C . SER A 1 192 ? -5.103 -5.863 13.155 1.00 92.75 192 SER A C 1
ATOM 1571 O O . SER A 1 192 ? -5.369 -5.537 14.307 1.00 92.75 192 SER A O 1
ATOM 1573 N N . THR A 1 193 ? -5.449 -7.050 12.644 1.00 92.44 193 THR A N 1
ATOM 1574 C CA . THR A 1 193 ? -6.267 -8.062 13.338 1.00 92.44 193 THR A CA 1
ATOM 1575 C C . THR A 1 193 ? -5.479 -9.097 14.155 1.00 92.44 193 THR A C 1
ATOM 1577 O O . THR A 1 193 ? -6.086 -9.942 14.810 1.00 92.44 193 THR A O 1
ATOM 1580 N N . ASN A 1 194 ? -4.143 -9.090 14.117 1.00 89.44 194 ASN A N 1
ATOM 1581 C CA . ASN A 1 194 ? -3.309 -10.077 14.805 1.00 89.44 194 ASN A CA 1
ATOM 1582 C C . ASN A 1 194 ? -2.745 -9.484 16.103 1.00 89.44 194 ASN A C 1
ATOM 1584 O O . ASN A 1 194 ? -1.873 -8.622 16.082 1.00 89.44 194 ASN A O 1
ATOM 1588 N N . ASP A 1 195 ? -3.196 -9.974 17.258 1.00 86.31 195 ASP A N 1
ATOM 1589 C CA . ASP A 1 195 ? -2.742 -9.468 18.563 1.00 86.31 195 ASP A CA 1
ATOM 1590 C C . ASP A 1 195 ? -1.238 -9.669 18.842 1.00 86.31 195 ASP A C 1
ATOM 1592 O O . ASP A 1 195 ? -0.709 -9.077 19.783 1.00 86.31 195 ASP A O 1
ATOM 1596 N N . LYS A 1 196 ? -0.528 -10.487 18.050 1.00 84.88 196 LYS A N 1
ATOM 1597 C CA . LYS A 1 196 ? 0.884 -10.833 18.294 1.00 84.88 196 LYS A CA 1
ATOM 1598 C C . LYS A 1 196 ? 1.890 -9.783 17.825 1.00 84.88 196 LYS A C 1
ATOM 1600 O O . LYS A 1 196 ? 2.982 -9.750 18.379 1.00 84.88 196 LYS A O 1
ATOM 1605 N N . ASN A 1 197 ? 1.561 -8.981 16.813 1.00 83.12 197 ASN A N 1
ATOM 1606 C CA . ASN A 1 197 ? 2.450 -7.981 16.199 1.00 83.12 197 ASN A CA 1
ATOM 1607 C C . ASN A 1 197 ? 1.924 -6.551 16.381 1.00 83.12 197 ASN A C 1
ATOM 1609 O O . ASN A 1 197 ? 2.033 -5.717 15.489 1.00 83.12 197 ASN A O 1
ATOM 1613 N N . GLN A 1 198 ? 1.308 -6.283 17.527 1.00 83.38 198 GLN A N 1
ATOM 1614 C CA . GLN A 1 198 ? 0.787 -4.966 17.874 1.00 83.38 198 GLN A CA 1
ATOM 1615 C C . GLN A 1 198 ? 1.912 -4.081 18.423 1.00 83.38 198 GLN A C 1
ATOM 1617 O O . GLN A 1 198 ? 2.753 -4.559 19.183 1.00 83.38 198 GLN A O 1
ATOM 1622 N N . ASN A 1 199 ? 1.896 -2.796 18.065 1.00 86.06 199 ASN A N 1
ATOM 1623 C CA . ASN A 1 199 ? 2.951 -1.807 18.326 1.00 86.06 199 ASN A CA 1
ATOM 1624 C C . ASN A 1 199 ? 4.292 -2.166 17.663 1.00 86.06 199 ASN A C 1
ATOM 1626 O O . ASN A 1 199 ? 5.358 -1.877 18.200 1.00 86.06 199 ASN A O 1
ATOM 1630 N N . GLU A 1 200 ? 4.233 -2.801 16.487 1.00 88.56 200 GLU A N 1
ATOM 1631 C CA . GLU A 1 200 ? 5.411 -3.235 15.736 1.00 88.56 200 GLU A CA 1
ATOM 1632 C C . GLU A 1 200 ? 5.645 -2.463 14.437 1.00 88.56 200 GLU A C 1
ATOM 1634 O O . GLU A 1 200 ? 4.725 -2.002 13.754 1.00 88.56 200 GLU A O 1
ATOM 1639 N N . ILE A 1 201 ? 6.921 -2.411 14.060 1.00 80.00 201 ILE A N 1
ATOM 1640 C CA . ILE A 1 201 ? 7.375 -2.039 12.720 1.00 80.00 201 ILE A CA 1
ATOM 1641 C C . ILE A 1 201 ? 7.627 -3.335 11.948 1.00 80.00 201 ILE A C 1
ATOM 1643 O O . ILE A 1 201 ? 8.329 -4.214 12.459 1.00 80.00 201 ILE A O 1
ATOM 1647 N N . LEU A 1 202 ? 7.079 -3.438 10.731 1.00 77.19 202 LEU A N 1
ATOM 1648 C CA . LEU A 1 202 ? 7.221 -4.590 9.833 1.00 77.19 202 LEU A CA 1
ATOM 1649 C C . LEU A 1 202 ? 7.492 -4.169 8.379 1.00 77.19 202 LEU A C 1
ATOM 1651 O O . LEU A 1 202 ? 6.807 -3.298 7.836 1.00 77.19 202 LEU A O 1
ATOM 1655 N N . TYR A 1 203 ? 8.435 -4.829 7.712 1.00 74.75 203 TYR A N 1
ATOM 1656 C CA . TYR A 1 203 ? 8.626 -4.731 6.261 1.00 74.75 203 TYR A CA 1
ATOM 1657 C C . TYR A 1 203 ? 7.579 -5.555 5.486 1.00 74.75 203 TYR A C 1
ATOM 1659 O O . TYR A 1 203 ? 7.034 -6.537 5.999 1.00 74.75 203 TYR A O 1
ATOM 1667 N N . ILE A 1 204 ? 7.291 -5.165 4.236 1.00 78.31 204 ILE A N 1
ATOM 1668 C CA . ILE A 1 204 ? 6.540 -6.006 3.288 1.00 78.31 204 ILE A CA 1
ATOM 1669 C C . ILE A 1 204 ? 7.097 -5.968 1.861 1.00 78.31 204 ILE A C 1
ATOM 1671 O O . ILE A 1 204 ? 7.106 -4.929 1.201 1.00 78.31 204 ILE A O 1
ATOM 1675 N N . HIS A 1 205 ? 7.446 -7.152 1.353 1.00 67.00 205 HIS A N 1
ATOM 1676 C CA . HIS A 1 205 ? 8.014 -7.400 0.030 1.00 67.00 205 HIS A CA 1
ATOM 1677 C C . HIS A 1 205 ? 7.397 -8.644 -0.638 1.00 67.00 205 HIS A C 1
ATOM 1679 O O . HIS A 1 205 ? 6.905 -9.563 0.024 1.00 67.00 205 HIS A O 1
ATOM 1685 N N . ASN A 1 206 ? 7.440 -8.658 -1.969 1.00 68.50 206 ASN A N 1
ATOM 1686 C CA . ASN A 1 206 ? 7.231 -9.813 -2.840 1.00 68.50 206 ASN A CA 1
ATOM 1687 C C . ASN A 1 206 ? 8.607 -10.464 -3.142 1.00 68.50 206 ASN A C 1
ATOM 1689 O O . ASN A 1 206 ? 9.457 -10.537 -2.263 1.00 68.50 206 ASN A O 1
ATOM 1693 N N . ALA A 1 207 ? 8.829 -10.933 -4.378 1.00 44.44 207 ALA A N 1
ATOM 1694 C CA . ALA A 1 207 ? 10.134 -11.338 -4.911 1.00 44.44 207 ALA A CA 1
ATOM 1695 C C . ALA A 1 207 ? 10.757 -10.275 -5.862 1.00 44.44 207 ALA A C 1
ATOM 1697 O O . ALA A 1 207 ? 10.123 -9.278 -6.218 1.00 44.44 207 ALA A O 1
ATOM 1698 N N . LEU A 1 208 ? 11.982 -10.532 -6.329 1.00 42.16 208 LEU A N 1
ATOM 1699 C CA . LEU A 1 208 ? 12.881 -9.598 -7.036 1.00 42.16 208 LEU A CA 1
ATOM 1700 C C . LEU A 1 208 ? 12.624 -9.447 -8.556 1.00 42.16 208 LEU A C 1
ATOM 1702 O O . LEU A 1 208 ? 12.627 -10.464 -9.250 1.00 42.16 208 LEU A O 1
ATOM 1706 N N . ILE A 1 209 ? 12.491 -8.211 -9.091 1.00 42.97 209 ILE A N 1
ATOM 1707 C CA . ILE A 1 209 ? 12.334 -7.855 -10.542 1.00 42.97 209 ILE A CA 1
ATOM 1708 C C . ILE A 1 209 ? 12.967 -6.463 -10.877 1.00 42.97 209 ILE A C 1
ATOM 1710 O O . ILE A 1 209 ? 13.427 -5.775 -9.971 1.00 42.97 209 ILE A O 1
ATOM 1714 N N . LYS A 1 210 ? 13.071 -6.068 -12.169 1.00 41.72 210 LYS A N 1
ATOM 1715 C CA . LYS A 1 210 ? 13.782 -4.888 -12.746 1.00 41.72 210 LYS A CA 1
ATOM 1716 C C . LYS A 1 210 ? 13.046 -4.271 -13.993 1.00 41.72 210 LYS A C 1
ATOM 1718 O O . LYS A 1 210 ? 12.083 -4.882 -14.444 1.00 41.72 210 LYS A O 1
ATOM 1723 N N . PHE A 1 211 ? 13.560 -3.151 -14.580 1.00 37.53 211 PHE A N 1
ATOM 1724 C CA . PHE A 1 211 ? 13.265 -2.536 -15.936 1.00 37.53 211 PHE A CA 1
ATOM 1725 C C . PHE A 1 211 ? 11.882 -1.770 -16.127 1.00 37.53 211 PHE A C 1
ATOM 1727 O O . PHE A 1 211 ? 10.917 -2.292 -15.616 1.00 37.53 211 PHE A O 1
ATOM 1734 N N . GLU A 1 212 ? 11.540 -0.622 -16.802 1.00 41.06 212 GLU A N 1
ATOM 1735 C CA . GLU A 1 212 ? 12.100 0.410 -17.754 1.00 41.06 212 GLU A CA 1
ATOM 1736 C C . GLU A 1 212 ? 11.316 1.792 -17.780 1.00 41.06 212 GLU A C 1
ATOM 1738 O O . GLU A 1 212 ? 10.104 1.802 -17.951 1.00 41.06 212 GLU A O 1
ATOM 1743 N N . LYS A 1 213 ? 12.020 2.946 -17.636 1.00 35.22 213 LYS A N 1
ATOM 1744 C CA . LYS A 1 213 ? 11.721 4.434 -17.712 1.00 35.22 213 LYS A CA 1
ATO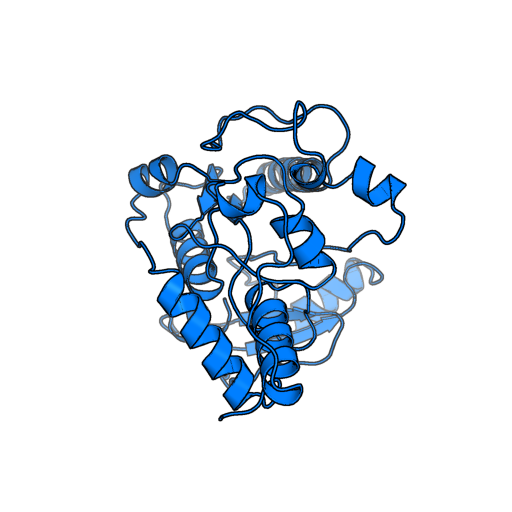M 1745 C C . LYS A 1 213 ? 10.341 5.162 -17.559 1.00 35.22 213 LYS A C 1
ATOM 1747 O O . LYS A 1 213 ? 9.379 4.920 -18.273 1.00 35.22 213 LYS A O 1
ATOM 1752 N N . PHE A 1 214 ? 10.390 6.232 -16.737 1.00 44.09 214 PHE A N 1
ATOM 1753 C CA . PHE A 1 214 ? 9.706 7.563 -16.634 1.00 44.09 214 PHE A CA 1
ATOM 1754 C C . PHE A 1 214 ? 10.334 8.264 -15.389 1.00 44.09 214 PHE A C 1
ATOM 1756 O O . PHE A 1 214 ? 11.101 7.600 -14.712 1.00 44.09 214 PHE A O 1
ATOM 1763 N N . SER A 1 215 ? 10.040 9.513 -14.988 1.00 51.47 215 SER A N 1
ATOM 1764 C CA . SER A 1 215 ? 10.809 10.207 -13.907 1.00 51.47 215 SER A CA 1
ATOM 1765 C C . SER A 1 215 ? 10.968 9.434 -12.576 1.00 51.47 215 SER A C 1
ATOM 1767 O O . SER A 1 215 ? 12.074 9.286 -12.059 1.00 51.47 215 SER A O 1
ATOM 1769 N N . TRP A 1 216 ? 9.888 8.859 -12.042 1.00 54.94 216 TRP A N 1
ATOM 1770 C CA . TRP A 1 216 ? 9.912 8.016 -10.830 1.00 54.94 216 TRP A CA 1
ATOM 1771 C C . TRP A 1 216 ? 10.647 6.670 -11.031 1.00 54.94 216 TRP A C 1
ATOM 1773 O O . TRP A 1 216 ? 11.015 5.985 -10.080 1.00 54.94 216 TRP A O 1
ATOM 1783 N N . LEU A 1 217 ? 10.897 6.295 -12.283 1.00 61.03 217 LEU A N 1
ATOM 1784 C CA . LEU A 1 217 ? 11.563 5.068 -12.711 1.00 61.03 217 LEU A CA 1
ATOM 1785 C C . LEU A 1 217 ? 12.989 5.326 -13.251 1.00 61.03 217 LEU A C 1
ATOM 1787 O O . LEU A 1 217 ? 13.820 4.426 -13.217 1.00 61.03 217 LEU A O 1
ATOM 1791 N N . ASP A 1 218 ? 13.324 6.563 -13.622 1.00 60.84 218 ASP A N 1
ATOM 1792 C CA . ASP A 1 218 ? 14.691 7.090 -13.643 1.00 60.84 218 ASP A CA 1
ATOM 1793 C C . ASP A 1 218 ? 15.273 7.066 -12.230 1.00 60.84 218 ASP A C 1
ATOM 1795 O O . ASP A 1 218 ? 16.408 6.637 -12.049 1.00 60.84 218 ASP A O 1
ATOM 1799 N N . PHE A 1 219 ? 14.473 7.402 -11.210 1.00 61.47 219 PHE A N 1
ATOM 1800 C CA . PHE A 1 219 ? 14.875 7.210 -9.817 1.00 61.47 219 PHE A CA 1
ATOM 1801 C C . PHE A 1 219 ? 15.223 5.743 -9.506 1.00 61.47 219 PHE A C 1
ATOM 1803 O O . PHE A 1 219 ? 16.239 5.500 -8.867 1.00 61.47 219 PHE A O 1
ATOM 1810 N N . ILE A 1 220 ? 14.444 4.756 -9.972 1.00 63.78 220 ILE A N 1
ATOM 1811 C CA . ILE A 1 220 ? 14.679 3.341 -9.618 1.00 63.78 220 ILE A CA 1
ATOM 1812 C C . ILE A 1 220 ? 15.747 2.670 -10.501 1.00 63.78 220 ILE A C 1
ATOM 1814 O O . ILE A 1 220 ? 16.522 1.861 -9.997 1.00 63.78 220 ILE A O 1
ATOM 1818 N N . LEU A 1 221 ? 15.857 3.020 -11.786 1.00 67.12 221 LEU A N 1
ATOM 1819 C CA . LEU A 1 221 ? 16.870 2.460 -12.701 1.00 67.12 221 LEU A CA 1
ATOM 1820 C C . LEU A 1 221 ? 18.159 3.286 -12.796 1.00 67.12 221 LEU A C 1
ATOM 1822 O O . LEU A 1 221 ? 19.141 2.844 -13.397 1.00 67.12 221 LEU A O 1
ATOM 1826 N N . GLY A 1 222 ? 18.162 4.479 -12.208 1.00 64.12 222 GLY A N 1
ATOM 1827 C CA . GLY A 1 222 ? 19.347 5.283 -11.932 1.00 64.12 222 GLY A CA 1
ATOM 1828 C C . GLY A 1 222 ? 20.076 4.861 -10.653 1.00 64.12 222 GLY A C 1
ATOM 1829 O O . GLY A 1 222 ? 21.178 5.349 -10.415 1.00 64.12 222 GLY A O 1
ATOM 1830 N N . ARG A 1 223 ? 19.507 3.947 -9.849 1.00 73.81 223 ARG A N 1
ATOM 1831 C CA . ARG A 1 223 ? 20.123 3.458 -8.605 1.00 73.81 223 ARG A CA 1
ATOM 1832 C C . ARG A 1 223 ? 21.483 2.811 -8.851 1.00 73.81 223 ARG A C 1
ATOM 1834 O O . ARG A 1 223 ? 21.743 2.210 -9.892 1.00 73.81 223 ARG A O 1
ATOM 1841 N N . THR A 1 224 ? 22.333 2.928 -7.842 1.00 72.50 224 THR A N 1
ATOM 1842 C CA . THR A 1 224 ? 23.714 2.426 -7.800 1.00 72.50 224 THR A CA 1
ATOM 1843 C C . THR A 1 224 ? 23.936 1.504 -6.593 1.00 72.50 224 THR A C 1
ATOM 1845 O O . THR A 1 224 ? 25.064 1.306 -6.149 1.00 72.50 224 THR A O 1
ATOM 1848 N N . PHE A 1 225 ? 22.842 0.980 -6.035 1.00 68.31 225 PHE A N 1
ATOM 1849 C CA . PHE A 1 225 ? 22.771 0.236 -4.783 1.00 68.31 225 PHE A CA 1
ATOM 1850 C C . PHE A 1 225 ? 21.543 -0.692 -4.784 1.00 68.31 225 PHE A C 1
ATOM 1852 O O . PHE A 1 225 ? 20.551 -0.407 -5.459 1.00 68.31 225 PHE A O 1
ATOM 1859 N N . ASP A 1 226 ? 21.613 -1.777 -4.010 1.00 73.69 226 ASP A N 1
ATOM 1860 C CA . ASP A 1 226 ? 20.507 -2.721 -3.814 1.00 73.69 226 ASP A CA 1
ATOM 1861 C C . ASP A 1 226 ? 19.421 -2.150 -2.885 1.00 73.69 226 ASP A C 1
ATOM 1863 O O . ASP A 1 226 ? 19.710 -1.347 -1.998 1.00 73.69 226 ASP A O 1
ATOM 1867 N N . ASP A 1 227 ? 18.173 -2.583 -3.069 1.00 77.62 227 ASP A N 1
ATOM 1868 C CA . ASP A 1 227 ? 17.017 -2.154 -2.272 1.00 77.62 227 ASP A CA 1
ATOM 1869 C C . ASP A 1 227 ? 16.085 -3.355 -2.023 1.00 77.62 227 ASP A C 1
ATOM 1871 O O . ASP A 1 227 ? 15.153 -3.618 -2.785 1.00 77.62 227 ASP A O 1
ATOM 1875 N N . HIS A 1 228 ? 16.384 -4.140 -0.985 1.00 79.94 228 HIS A N 1
ATOM 1876 C CA . HIS A 1 228 ? 15.631 -5.340 -0.606 1.00 79.94 228 HIS A CA 1
ATOM 1877 C C . HIS A 1 228 ? 15.560 -5.498 0.920 1.00 79.94 228 HIS A C 1
ATOM 1879 O O . HIS A 1 228 ? 16.447 -5.028 1.637 1.00 79.94 228 HIS A O 1
ATOM 1885 N N . GLY A 1 229 ? 14.500 -6.131 1.432 1.00 81.75 229 GLY A N 1
ATOM 1886 C CA . GLY A 1 229 ? 14.170 -6.113 2.865 1.00 81.75 229 GLY A CA 1
ATOM 1887 C C . GLY A 1 229 ? 13.808 -7.477 3.450 1.00 81.75 229 GLY A C 1
ATOM 1888 O O . GLY A 1 229 ? 13.286 -8.363 2.772 1.00 81.75 229 GLY A O 1
ATOM 1889 N N . ASP A 1 230 ? 14.109 -7.667 4.734 1.00 85.88 230 ASP A N 1
ATOM 1890 C CA . ASP A 1 230 ? 13.988 -8.962 5.398 1.00 85.88 230 ASP A CA 1
ATOM 1891 C C . ASP A 1 230 ? 12.564 -9.230 5.913 1.00 85.88 230 ASP A C 1
ATOM 1893 O O . ASP A 1 230 ? 12.145 -8.773 6.974 1.00 85.88 230 ASP A O 1
ATOM 1897 N N . MET A 1 231 ? 11.834 -10.088 5.198 1.00 89.94 231 MET A N 1
ATOM 1898 C CA . MET A 1 231 ? 10.510 -10.568 5.614 1.00 89.94 231 MET A CA 1
ATOM 1899 C C . MET A 1 231 ? 10.522 -11.474 6.860 1.00 89.94 231 MET A C 1
ATOM 1901 O O . MET A 1 231 ? 9.458 -11.925 7.296 1.00 89.94 231 MET A O 1
ATOM 1905 N N . THR A 1 232 ? 11.677 -11.804 7.446 1.00 90.75 232 THR A N 1
ATOM 1906 C CA . THR A 1 232 ? 11.768 -12.777 8.546 1.00 90.75 232 THR A CA 1
ATOM 1907 C C . THR A 1 232 ? 11.019 -12.319 9.799 1.00 90.75 232 THR A C 1
ATOM 1909 O O . THR A 1 232 ? 10.420 -13.165 10.465 1.00 90.75 232 THR A O 1
ATOM 1912 N N . LYS A 1 233 ? 10.948 -11.018 10.117 1.00 91.75 233 LYS A N 1
ATOM 1913 C CA . LYS A 1 233 ? 10.159 -10.530 11.269 1.00 91.75 233 LYS A CA 1
ATOM 1914 C C . LYS A 1 233 ? 8.660 -10.778 11.070 1.00 91.75 233 LYS A C 1
ATOM 1916 O O . LYS A 1 233 ? 8.033 -11.425 11.909 1.00 91.75 233 LYS A O 1
ATOM 1921 N N . ALA A 1 234 ? 8.113 -10.398 9.915 1.00 91.38 234 ALA A N 1
ATOM 1922 C CA . ALA A 1 234 ? 6.737 -10.712 9.521 1.00 91.38 234 ALA A CA 1
ATOM 1923 C C . ALA A 1 234 ? 6.452 -12.232 9.519 1.00 91.38 234 ALA A C 1
ATOM 1925 O O . ALA A 1 234 ? 5.426 -12.679 10.043 1.00 91.38 234 ALA A O 1
ATOM 1926 N N . ARG A 1 235 ? 7.393 -13.047 9.017 1.00 93.06 235 ARG A N 1
ATOM 1927 C CA . ARG A 1 235 ? 7.299 -14.520 9.022 1.00 93.06 235 ARG A CA 1
ATOM 1928 C C . ARG A 1 235 ? 7.294 -15.108 10.438 1.00 93.06 235 ARG A C 1
ATOM 1930 O O . ARG A 1 235 ? 6.503 -16.013 10.690 1.00 93.06 235 ARG A O 1
ATOM 1937 N N . ARG A 1 236 ? 8.090 -14.575 11.379 1.00 93.88 236 ARG A N 1
ATOM 1938 C CA . ARG A 1 236 ? 8.060 -14.965 12.809 1.00 93.88 236 ARG A CA 1
ATOM 1939 C C . ARG A 1 236 ? 6.697 -14.692 13.457 1.00 93.88 236 ARG A C 1
ATOM 1941 O O . ARG A 1 236 ? 6.250 -15.494 14.272 1.00 93.88 236 ARG A O 1
ATOM 1948 N N . TYR A 1 237 ? 6.017 -13.613 13.064 1.00 93.06 237 TYR A N 1
ATOM 1949 C CA . TYR A 1 237 ? 4.664 -13.295 13.541 1.00 93.06 237 TYR A CA 1
ATOM 1950 C C . TYR A 1 237 ? 3.539 -14.103 12.874 1.00 93.06 237 TYR A C 1
ATOM 1952 O O . TYR A 1 237 ? 2.421 -14.128 13.395 1.00 93.06 237 TYR A O 1
ATOM 1960 N N . GLY A 1 238 ? 3.835 -14.808 11.778 1.00 94.12 238 GLY A N 1
ATOM 1961 C CA . GLY A 1 238 ? 2.935 -15.757 11.115 1.00 94.12 238 GLY A CA 1
ATOM 1962 C C . GLY A 1 238 ? 2.606 -15.442 9.654 1.00 94.12 238 GLY A C 1
ATOM 1963 O O . GLY A 1 238 ? 1.912 -16.236 9.021 1.00 94.12 238 GLY A O 1
ATOM 1964 N N . TRP A 1 239 ? 3.095 -14.332 9.090 1.00 94.19 239 TRP A N 1
ATOM 1965 C CA . TRP A 1 239 ? 2.846 -14.000 7.686 1.00 94.19 239 TRP A CA 1
ATOM 1966 C C . TRP A 1 239 ? 3.770 -14.788 6.755 1.00 94.19 239 TRP A C 1
ATOM 1968 O O . TRP A 1 239 ? 4.952 -14.479 6.607 1.00 94.19 239 TRP A O 1
ATOM 1978 N N . THR A 1 240 ? 3.236 -15.831 6.125 1.00 93.00 240 THR A N 1
ATOM 1979 C CA . THR A 1 240 ? 3.994 -16.726 5.232 1.00 93.00 240 THR A CA 1
ATOM 1980 C C . THR A 1 240 ? 3.750 -16.463 3.744 1.00 93.00 240 THR A C 1
ATOM 1982 O O . THR A 1 240 ? 4.554 -16.909 2.916 1.00 93.00 240 THR A O 1
ATOM 1985 N N . THR A 1 241 ? 2.694 -15.710 3.407 1.00 91.12 241 THR A N 1
ATOM 1986 C CA . THR A 1 241 ? 2.305 -15.319 2.044 1.00 91.12 241 THR A CA 1
ATOM 1987 C C . THR A 1 241 ? 3.500 -14.797 1.256 1.00 91.12 241 THR A C 1
ATOM 1989 O O . THR A 1 241 ? 4.273 -13.969 1.732 1.00 91.12 241 THR A O 1
ATOM 1992 N N . THR A 1 242 ? 3.676 -15.308 0.041 1.00 87.75 242 THR A N 1
ATOM 1993 C CA . THR A 1 242 ? 4.754 -14.916 -0.873 1.00 87.75 242 THR A CA 1
ATOM 1994 C C . THR A 1 242 ? 4.159 -14.845 -2.273 1.00 87.75 242 THR A C 1
ATOM 1996 O O . THR A 1 242 ? 3.461 -15.774 -2.680 1.00 87.75 242 THR A O 1
ATOM 1999 N N . VAL A 1 243 ? 4.393 -13.746 -2.991 1.00 87.69 243 VAL A N 1
ATOM 2000 C CA . VAL A 1 243 ? 3.740 -13.468 -4.279 1.00 87.69 243 VAL A CA 1
ATOM 2001 C C . VAL A 1 243 ? 4.777 -13.390 -5.396 1.00 87.69 243 VAL A C 1
ATOM 2003 O O . VAL A 1 243 ? 5.846 -12.806 -5.231 1.00 87.69 243 VAL A O 1
ATOM 2006 N N . ASP A 1 244 ? 4.455 -13.995 -6.540 1.00 87.38 244 ASP A N 1
ATOM 2007 C CA . ASP A 1 244 ? 5.269 -13.935 -7.753 1.00 87.38 244 ASP A CA 1
ATOM 2008 C C . ASP A 1 244 ? 5.113 -12.566 -8.425 1.00 87.38 244 ASP A C 1
ATOM 2010 O O . ASP A 1 244 ? 4.124 -12.293 -9.108 1.00 87.38 244 ASP A O 1
ATOM 2014 N N . THR A 1 245 ? 6.125 -11.724 -8.247 1.00 86.31 245 THR A N 1
ATOM 2015 C CA . THR A 1 245 ? 6.204 -10.358 -8.776 1.00 86.31 245 THR A CA 1
ATOM 2016 C C . THR A 1 245 ? 6.014 -10.284 -10.294 1.00 86.31 245 THR A C 1
ATOM 2018 O O . THR A 1 245 ? 5.488 -9.289 -10.792 1.00 86.31 245 THR A O 1
ATOM 2021 N N . SER A 1 246 ? 6.358 -11.337 -11.047 1.00 85.69 246 SER A N 1
ATOM 2022 C CA . SER A 1 246 ? 6.151 -11.382 -12.504 1.00 85.69 246 SER A CA 1
ATOM 2023 C C . SER A 1 246 ? 4.660 -11.391 -12.807 1.00 85.69 246 SER A C 1
ATOM 2025 O O . SER A 1 246 ? 4.178 -10.652 -13.666 1.00 85.69 246 SER A O 1
ATOM 2027 N N . LYS A 1 247 ? 3.905 -12.199 -12.051 1.00 88.31 247 LYS A N 1
ATOM 2028 C CA . LYS A 1 247 ? 2.445 -12.258 -12.148 1.00 88.31 247 LYS A CA 1
ATOM 2029 C C . LYS A 1 247 ? 1.816 -10.934 -11.714 1.00 88.31 247 LYS A C 1
ATOM 2031 O O . LYS A 1 247 ? 0.908 -10.490 -12.408 1.00 88.31 247 LYS A O 1
ATOM 2036 N N . CYS A 1 248 ? 2.341 -10.262 -10.684 1.00 90.31 248 CYS A N 1
ATOM 2037 C CA . CYS A 1 248 ? 1.883 -8.920 -10.295 1.00 90.31 248 CYS A CA 1
ATOM 2038 C C . CYS A 1 248 ? 2.022 -7.912 -11.448 1.00 90.31 248 CYS A C 1
ATOM 2040 O O . CYS A 1 248 ? 1.092 -7.152 -11.715 1.00 90.31 248 CYS A O 1
ATOM 2042 N N . TYR A 1 249 ? 3.144 -7.932 -12.180 1.00 89.06 249 TYR A N 1
ATOM 2043 C CA . TYR A 1 249 ? 3.328 -7.079 -13.359 1.00 89.06 249 TYR A CA 1
ATOM 2044 C C . TYR A 1 249 ? 2.312 -7.377 -14.463 1.00 89.06 249 TYR A C 1
ATOM 2046 O O . TYR A 1 249 ? 1.619 -6.462 -14.905 1.00 89.06 249 TYR A O 1
ATOM 2054 N N . PHE A 1 250 ? 2.141 -8.641 -14.862 1.00 90.19 250 PHE A N 1
ATOM 2055 C CA . PHE A 1 250 ? 1.162 -8.994 -15.899 1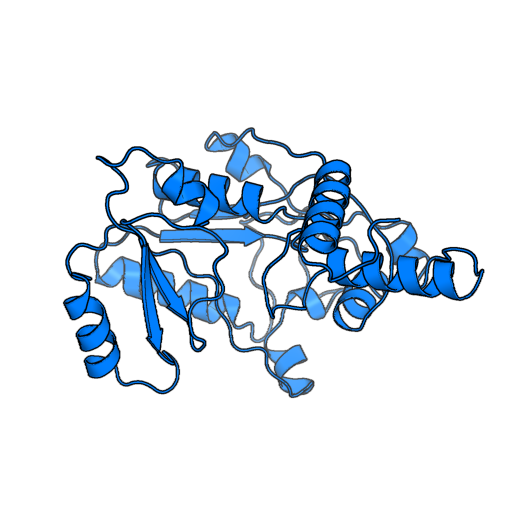.00 90.19 250 PHE A CA 1
ATOM 2056 C C . PHE A 1 250 ? -0.289 -8.697 -15.478 1.00 90.19 250 PHE A C 1
ATOM 2058 O O . PHE A 1 250 ? -1.050 -8.140 -16.269 1.00 90.19 250 PHE A O 1
ATOM 2065 N N . GLN A 1 251 ? -0.662 -8.965 -14.223 1.00 90.81 251 GLN A N 1
ATOM 2066 C CA . GLN A 1 251 ? -1.973 -8.609 -13.660 1.00 90.81 251 GLN A CA 1
ATOM 2067 C C . GLN A 1 251 ? -2.202 -7.091 -13.646 1.00 90.81 251 GLN A C 1
ATOM 2069 O O . GLN A 1 251 ? -3.300 -6.624 -13.961 1.00 90.81 251 GLN A O 1
ATOM 2074 N N . CYS A 1 252 ? -1.165 -6.313 -13.329 1.00 90.06 252 CYS A N 1
ATOM 2075 C CA . CYS A 1 252 ? -1.200 -4.859 -13.402 1.00 90.06 252 CYS A CA 1
ATOM 2076 C C . CYS A 1 252 ? -1.411 -4.380 -14.846 1.00 90.06 252 CYS A C 1
ATOM 2078 O O . CYS A 1 252 ? -2.339 -3.610 -15.102 1.00 90.06 252 CYS A O 1
ATOM 2080 N N . PHE A 1 253 ? -0.641 -4.899 -15.810 1.00 91.25 253 PHE A N 1
ATOM 2081 C CA . PHE A 1 253 ? -0.815 -4.585 -17.232 1.00 91.25 253 PHE A CA 1
ATOM 2082 C C . PHE A 1 253 ? -2.230 -4.928 -17.718 1.00 91.25 253 PHE A C 1
ATOM 2084 O O . PHE A 1 253 ? -2.850 -4.127 -18.411 1.00 91.25 253 PHE A O 1
ATOM 2091 N N . ASP A 1 254 ? -2.799 -6.063 -17.310 1.00 92.06 254 ASP A N 1
ATOM 2092 C CA . ASP A 1 254 ? -4.170 -6.434 -17.676 1.00 92.06 254 ASP A CA 1
ATOM 2093 C C . ASP A 1 254 ? -5.234 -5.532 -17.024 1.00 92.06 254 ASP A C 1
ATOM 2095 O O . ASP A 1 254 ? -6.265 -5.257 -17.649 1.00 92.06 254 ASP A O 1
ATOM 2099 N N . ARG A 1 255 ? -4.996 -4.995 -15.817 1.00 88.94 255 ARG A N 1
ATOM 2100 C CA . ARG A 1 255 ? -5.847 -3.945 -15.218 1.00 88.94 255 ARG A CA 1
ATOM 2101 C C . ARG A 1 255 ? -5.714 -2.625 -15.997 1.00 88.94 255 ARG A C 1
ATOM 2103 O O . ARG A 1 255 ? -6.733 -1.987 -16.255 1.00 88.94 255 ARG A O 1
ATOM 2110 N N . LEU A 1 256 ? -4.521 -2.270 -16.485 1.00 89.25 256 LEU A N 1
ATOM 2111 C CA . LEU A 1 256 ? -4.297 -1.094 -17.346 1.00 89.25 256 LEU A CA 1
ATOM 2112 C C . LEU A 1 256 ? -4.965 -1.213 -18.727 1.00 89.25 256 LEU A C 1
ATOM 2114 O O . LEU A 1 256 ? -5.561 -0.236 -19.184 1.00 89.25 256 LEU A O 1
ATOM 2118 N N . LYS A 1 257 ? -4.949 -2.398 -19.357 1.00 91.31 257 LYS A N 1
ATOM 2119 C CA . LYS A 1 257 ? -5.700 -2.687 -20.599 1.00 91.31 257 LYS A CA 1
ATOM 2120 C C . LYS A 1 257 ? -7.204 -2.518 -20.389 1.00 91.31 257 LYS A C 1
ATOM 2122 O O . LYS A 1 257 ? -7.861 -1.804 -21.142 1.00 91.31 257 LYS A O 1
ATOM 2127 N N . LYS A 1 258 ? -7.756 -3.118 -19.323 1.00 89.69 258 LYS A N 1
ATOM 2128 C CA . LYS A 1 258 ? -9.182 -2.987 -18.952 1.00 89.69 258 LYS A CA 1
ATOM 2129 C C . LYS A 1 258 ? -9.583 -1.527 -18.718 1.00 89.69 258 LYS A C 1
ATOM 2131 O O . LYS A 1 258 ? -10.652 -1.111 -19.155 1.00 89.69 258 LYS A O 1
ATOM 2136 N N . MET A 1 259 ? -8.706 -0.743 -18.091 1.00 86.44 259 MET A N 1
ATOM 2137 C CA . MET A 1 259 ? -8.881 0.697 -17.867 1.00 86.44 259 MET A CA 1
ATOM 2138 C C . MET A 1 259 ? -8.570 1.570 -19.099 1.00 86.44 259 MET A C 1
ATOM 2140 O O . MET A 1 259 ? -8.695 2.789 -19.010 1.00 86.44 259 MET A O 1
ATOM 2144 N N . LYS A 1 260 ? -8.184 0.976 -20.240 1.00 89.50 260 LYS A N 1
ATOM 2145 C CA . LYS A 1 260 ? -7.803 1.657 -21.494 1.00 89.50 260 LYS A CA 1
ATOM 2146 C C . LYS A 1 260 ? -6.652 2.665 -21.339 1.00 89.50 260 LYS A C 1
ATOM 2148 O O . LYS A 1 260 ? -6.573 3.635 -22.086 1.00 89.50 260 LYS A O 1
ATOM 2153 N N . VAL A 1 261 ? -5.756 2.425 -20.378 1.00 87.00 261 VAL A N 1
ATOM 2154 C CA . VAL A 1 261 ? -4.525 3.216 -20.173 1.00 87.00 261 VAL A CA 1
ATOM 2155 C C . VAL A 1 261 ? -3.433 2.797 -21.163 1.00 87.00 261 VAL A C 1
ATOM 2157 O O . VAL A 1 261 ? -2.615 3.620 -21.560 1.00 87.00 261 VAL A O 1
ATOM 2160 N N . ILE A 1 262 ? -3.442 1.528 -21.584 1.00 90.44 262 ILE A N 1
ATOM 2161 C CA . ILE A 1 262 ? -2.551 0.963 -22.607 1.00 90.44 262 ILE A CA 1
ATOM 2162 C C . ILE A 1 262 ? -3.364 0.146 -23.632 1.00 90.44 262 ILE A C 1
ATOM 2164 O O . ILE A 1 262 ? -4.457 -0.319 -23.287 1.00 90.44 262 ILE A O 1
ATOM 2168 N N . PRO A 1 263 ? -2.862 -0.054 -24.868 1.00 91.62 263 PRO A N 1
ATOM 2169 C CA . PRO A 1 263 ? -3.488 -0.929 -25.859 1.00 91.62 263 PRO A CA 1
ATOM 2170 C C . PRO A 1 263 ? -3.657 -2.373 -25.364 1.00 91.62 263 PRO A C 1
ATOM 2172 O O . PRO A 1 263 ? -2.854 -2.882 -24.583 1.00 91.62 263 PRO A O 1
ATOM 2175 N N . SER A 1 264 ? -4.692 -3.057 -25.853 1.00 88.19 264 SER A N 1
ATOM 2176 C CA . SER A 1 264 ? -5.014 -4.440 -25.459 1.00 88.19 264 SER A CA 1
ATOM 2177 C C . SER A 1 264 ? -4.227 -5.515 -26.224 1.00 88.19 264 SER A C 1
ATOM 2179 O O . SER A 1 264 ? -4.425 -6.702 -25.966 1.00 88.19 264 SER A O 1
ATOM 2181 N N . ASN A 1 265 ? -3.391 -5.107 -27.181 1.00 66.00 265 ASN A N 1
ATOM 2182 C CA . ASN A 1 265 ? -2.870 -5.899 -28.301 1.00 66.00 265 ASN A CA 1
ATOM 2183 C C . ASN A 1 265 ? -1.362 -5.731 -28.501 1.00 66.00 265 ASN A C 1
ATOM 2185 O O . ASN A 1 265 ? -0.782 -4.727 -28.036 1.00 66.00 265 ASN A O 1
#

Sequence (265 aa):
MIDVLIEQPRNEWSKIICISRRSTQLDVEDDRIYFISIDIFQASVDEIVTELSKVGGESITHVYHYTYIEKQDEKELDQYYGVHKGGEYLASCPFTEDSSRHKGLNFYYIQEDLLEEYAGKNNWKYIITRPNVIIGVSKGNFMNFAISLALYACIQKEKDQPLVFPGNEIAWNSIIDHSDALNNAHFQLWSSTNDKNQNEILYIHNALIKFEKFSWLDFILGRTFDDHGDMTKARRYGWTTTVDTSKCYFQCFDRLKKMKVIPSN

InterPro domains:
  IPR036291 NAD(P)-binding domain superfamily [SSF51735] (14-257)
  IPR055222 PRISE-like, Rossmann-fold domain [PF22917] (106-196)

Organism: NCBI:txid392033

Secondary structure (DSSP, 8-state):
-HHHHTTS-TTT---EEEEESSPP--S---TTEEEEE--TTTS-HHHHHHHHHHTTGGG-------------SHHHHHHH-GGGG-GGGSPPSSB-TTPPPPSS--HHHHHHHHHHHHHHHHT---EEEEE-EEE---TT----HHHHHHHHHHHHHHTT------S-HHHHHS-BBEEEHHHHHHHHHHHHH-GGGTTEEEEE---B-----SHHHHHHHS--S-B-B-THHHHHHT------HHHHHHHHHHHHHHTTSS---

pLDDT: mean 84.09, std 12.95, range [35.22, 97.31]